Protein AF-A0AAQ3QIL3-F1 (afdb_monomer)

Sequence (178 aa):
MVASGECREATRKAFFEGGEDRTRAIEQLQECLRRLDEELKGKKFFGGEEIGFADLVAGWLAFWLGVSEEAACFKAVDAKKMPWFAAWISNFLQVPVIKDNLPPRDKAVEFFRNFRKRQLAAVNSVVHALENNVKWITQKRITPAIAASTAHASTRCPYPFISASEKIIFHGDVLICA

InterPro domains:
  IPR004046 Glutathione S-transferase, C-terminal [PF00043] (21-94)
  IPR010987 Glutathione S-transferase, C-terminal-like [PS50405] (1-111)
  IPR036282 Glutathione S-transferase, C-terminal domain superfamily [SSF47616] (5-118)
  IPR045073 Glutathione S-transferase Omega/Tau-like [PTHR11260] (11-110)
  IPR045074 Glutathione S-transferases Tau, C-terminal alpha-helical domain, plant [cd03185] (7-113)

Organism: NCBI:txid4628

Mean predicted aligned error: 12.15 Å

Radius of gyration: 29.28 Å; Cα contacts (8 Å, |Δi|>4): 137; chains: 1; bounding box: 68×48×72 Å

pLDDT: mean 83.52, std 19.54, range [30.14, 97.69]

Structure (mmCIF, N/CA/C/O backbone):
data_AF-A0AAQ3QIL3-F1
#
_entry.id   AF-A0AAQ3QIL3-F1
#
loop_
_atom_site.group_PDB
_atom_site.id
_atom_site.type_symbol
_atom_site.label_atom_id
_atom_site.label_alt_id
_atom_site.label_comp_id
_atom_site.label_asym_id
_atom_site.label_entity_id
_atom_site.label_seq_id
_atom_site.pdbx_PDB_ins_code
_atom_site.Cartn_x
_atom_site.Cartn_y
_atom_site.Cartn_z
_atom_site.occupancy
_atom_site.B_iso_or_equiv
_atom_site.auth_seq_id
_atom_site.auth_comp_id
_atom_site.auth_asym_id
_atom_site.auth_atom_id
_atom_site.pdbx_PDB_model_num
ATOM 1 N N . MET A 1 1 ? -10.957 11.186 0.913 1.00 51.41 1 MET A N 1
ATOM 2 C CA . MET A 1 1 ? -10.920 10.296 -0.278 1.00 51.41 1 MET A CA 1
ATOM 3 C C . MET A 1 1 ? -9.774 10.595 -1.243 1.00 51.41 1 MET A C 1
ATOM 5 O O . MET A 1 1 ? -9.208 9.635 -1.750 1.00 51.41 1 MET A O 1
ATOM 9 N N . VAL A 1 2 ? -9.394 11.862 -1.471 1.00 57.47 2 VAL A N 1
ATOM 10 C CA . VAL A 1 2 ? -8.271 12.258 -2.358 1.00 57.47 2 VAL A CA 1
ATOM 11 C C . VAL A 1 2 ? -6.973 11.485 -2.062 1.00 57.47 2 VAL A C 1
ATOM 13 O O . VAL A 1 2 ? -6.377 10.924 -2.977 1.00 57.47 2 VAL A O 1
ATOM 16 N N . ALA A 1 3 ? -6.625 11.311 -0.781 1.00 67.25 3 ALA A N 1
ATOM 17 C CA . ALA A 1 3 ? -5.448 10.541 -0.365 1.00 67.25 3 ALA A CA 1
ATOM 18 C C . ALA A 1 3 ? -5.447 9.079 -0.871 1.00 67.25 3 ALA A C 1
ATOM 20 O O . ALA A 1 3 ? -4.409 8.558 -1.258 1.00 67.25 3 ALA A O 1
ATOM 21 N N . SER A 1 4 ? -6.604 8.411 -0.967 1.00 68.06 4 SER A N 1
ATOM 22 C CA . SER A 1 4 ? -6.651 7.018 -1.449 1.00 68.06 4 SER A CA 1
ATOM 23 C C . SER A 1 4 ? -6.248 6.880 -2.926 1.00 68.06 4 SER A C 1
ATOM 25 O O . SER A 1 4 ? -5.623 5.887 -3.300 1.00 68.06 4 SER A O 1
ATOM 27 N N . GLY A 1 5 ? -6.553 7.885 -3.758 1.00 80.19 5 GLY A N 1
ATOM 28 C CA . GLY A 1 5 ? -6.170 7.914 -5.171 1.00 80.19 5 GLY A CA 1
ATOM 29 C C . GLY A 1 5 ? -4.671 8.147 -5.360 1.00 80.19 5 GLY A C 1
ATOM 30 O O . GLY A 1 5 ? -4.035 7.460 -6.157 1.00 80.19 5 GLY A O 1
ATOM 31 N N . GLU A 1 6 ? -4.092 9.048 -4.567 1.00 87.00 6 GLU A N 1
ATOM 32 C CA . GLU A 1 6 ? -2.650 9.320 -4.559 1.00 87.00 6 GLU A CA 1
ATOM 33 C C . GLU A 1 6 ? -1.851 8.087 -4.122 1.00 87.00 6 GLU A C 1
ATOM 35 O O . GLU A 1 6 ? -0.915 7.677 -4.809 1.00 87.00 6 GLU A O 1
ATOM 40 N N . CYS A 1 7 ? -2.276 7.427 -3.039 1.00 90.62 7 CYS A N 1
ATOM 41 C CA . CYS A 1 7 ? -1.675 6.177 -2.579 1.00 90.62 7 CYS A CA 1
ATOM 42 C C . CYS A 1 7 ? -1.765 5.080 -3.654 1.00 90.62 7 CYS A C 1
ATOM 44 O O . CYS A 1 7 ? -0.824 4.302 -3.827 1.00 90.62 7 CYS A O 1
ATOM 46 N N . ARG A 1 8 ? -2.872 5.014 -4.408 1.00 90.88 8 ARG A N 1
ATOM 47 C CA . ARG A 1 8 ? -3.049 4.041 -5.496 1.00 90.88 8 ARG A CA 1
ATOM 48 C C . ARG A 1 8 ? -2.060 4.275 -6.630 1.00 90.88 8 ARG A C 1
ATOM 50 O O . ARG A 1 8 ? -1.425 3.321 -7.077 1.00 90.88 8 ARG A O 1
ATOM 57 N N . GLU A 1 9 ? -1.908 5.517 -7.075 1.00 93.88 9 GLU A N 1
ATOM 58 C CA . GLU A 1 9 ? -0.976 5.843 -8.156 1.00 93.88 9 GLU A CA 1
ATOM 59 C C . GLU A 1 9 ? 0.484 5.650 -7.727 1.00 93.88 9 GLU A C 1
ATOM 61 O O . GLU A 1 9 ? 1.270 5.051 -8.462 1.00 93.88 9 GLU A O 1
ATOM 66 N N . ALA A 1 10 ? 0.839 6.061 -6.508 1.00 96.00 10 ALA A N 1
ATOM 67 C CA . ALA A 1 10 ? 2.173 5.836 -5.961 1.00 96.00 10 ALA A CA 1
ATOM 68 C C . ALA A 1 10 ? 2.487 4.333 -5.818 1.00 96.00 10 ALA A C 1
ATOM 70 O O . ALA A 1 10 ? 3.564 3.886 -6.210 1.00 96.00 10 ALA A O 1
ATOM 71 N N . THR A 1 11 ? 1.518 3.523 -5.369 1.00 95.75 11 THR A N 1
ATOM 72 C CA . THR A 1 11 ? 1.653 2.054 -5.318 1.00 95.75 11 THR A CA 1
ATOM 73 C C . THR A 1 11 ? 1.850 1.462 -6.711 1.00 95.75 11 THR A C 1
ATOM 75 O O . THR A 1 11 ? 2.741 0.635 -6.898 1.00 95.75 11 THR A O 1
ATOM 78 N N . ARG A 1 12 ? 1.069 1.900 -7.711 1.00 95.19 12 ARG A N 1
ATOM 79 C CA . ARG A 1 12 ? 1.217 1.453 -9.106 1.00 95.19 12 ARG A CA 1
ATOM 80 C C . ARG A 1 12 ? 2.633 1.719 -9.615 1.00 95.19 12 ARG A C 1
ATOM 82 O O . ARG A 1 12 ? 3.259 0.814 -10.165 1.00 95.19 12 ARG A O 1
ATOM 89 N N . LYS A 1 13 ? 3.144 2.935 -9.411 1.00 96.19 13 LYS A N 1
ATOM 90 C CA . LYS A 1 13 ? 4.496 3.310 -9.837 1.00 96.19 13 LYS A CA 1
ATOM 91 C C . LYS A 1 13 ? 5.572 2.523 -9.087 1.00 96.19 13 LYS A C 1
ATOM 93 O O . LYS A 1 13 ? 6.442 1.942 -9.721 1.00 96.19 13 LYS A O 1
ATOM 98 N N . ALA A 1 14 ? 5.475 2.394 -7.763 1.00 96.62 14 ALA A N 1
ATOM 99 C CA . ALA A 1 14 ? 6.413 1.590 -6.970 1.00 96.62 14 ALA A CA 1
ATOM 100 C C . ALA A 1 14 ? 6.440 0.107 -7.402 1.00 96.62 14 ALA A C 1
ATOM 102 O O . ALA A 1 14 ? 7.470 -0.573 -7.302 1.00 96.62 14 ALA A O 1
ATOM 103 N N . PHE A 1 15 ? 5.301 -0.389 -7.892 1.00 96.06 15 PHE A N 1
ATOM 104 C CA . PHE A 1 15 ? 5.140 -1.752 -8.372 1.00 96.06 15 PHE A CA 1
ATOM 105 C C . PHE A 1 15 ? 5.720 -1.967 -9.778 1.00 96.06 15 PHE A C 1
ATOM 107 O O . PHE A 1 15 ? 6.385 -2.980 -10.000 1.00 96.06 15 PHE A O 1
ATOM 114 N N . PHE A 1 16 ? 5.505 -1.052 -10.726 1.00 94.44 16 PHE A N 1
ATOM 115 C CA . PHE A 1 16 ? 5.894 -1.256 -12.131 1.00 94.44 16 PHE A CA 1
ATOM 116 C C . PHE A 1 16 ? 7.163 -0.530 -12.576 1.00 94.44 16 PHE A C 1
ATOM 118 O O . PHE A 1 16 ? 7.844 -1.044 -13.455 1.00 94.44 16 PHE A O 1
ATOM 125 N N . GLU A 1 17 ? 7.501 0.615 -11.994 1.00 93.06 17 GLU A N 1
ATOM 126 C CA . GLU A 1 17 ? 8.657 1.399 -12.438 1.00 93.06 17 GLU A CA 1
ATOM 127 C C . GLU A 1 17 ? 9.979 0.817 -11.910 1.00 93.06 17 GLU A C 1
ATOM 129 O O . GLU A 1 17 ? 10.016 0.022 -10.961 1.00 93.06 17 GLU A O 1
ATOM 134 N N . GLY A 1 18 ? 11.083 1.232 -12.534 1.00 91.12 18 GLY A N 1
ATOM 135 C CA . GLY A 1 18 ? 12.455 0.932 -12.119 1.00 91.12 18 GLY A CA 1
ATOM 136 C C . GLY A 1 18 ? 13.238 2.193 -11.745 1.00 91.12 18 GLY A C 1
ATOM 137 O O . GLY A 1 18 ? 12.767 3.310 -11.936 1.00 91.12 18 GLY A O 1
ATOM 138 N N . GLY A 1 19 ? 14.448 2.013 -11.209 1.00 92.50 19 GLY A N 1
ATOM 139 C CA . GLY A 1 19 ? 15.380 3.117 -10.953 1.00 92.50 19 GLY A CA 1
ATOM 140 C C . GLY A 1 19 ? 14.832 4.207 -10.023 1.00 92.50 19 GLY A C 1
ATOM 141 O O . GLY A 1 19 ? 14.151 3.920 -9.038 1.00 92.50 19 GLY A O 1
ATOM 142 N N . GLU A 1 20 ? 15.150 5.461 -10.341 1.00 95.25 20 GLU A N 1
ATOM 143 C CA . GLU A 1 20 ? 14.783 6.633 -9.537 1.00 95.25 20 GLU A CA 1
ATOM 144 C C . GLU A 1 20 ? 13.270 6.859 -9.459 1.00 95.25 20 GLU A C 1
ATOM 146 O O . GLU A 1 20 ? 12.759 7.266 -8.416 1.00 95.25 20 GLU A O 1
ATOM 151 N N . ASP A 1 21 ? 12.539 6.552 -10.532 1.00 94.81 21 ASP A N 1
ATOM 152 C CA . ASP A 1 21 ? 11.082 6.693 -10.596 1.00 94.81 21 ASP A CA 1
ATOM 153 C C . ASP A 1 21 ? 10.403 5.823 -9.539 1.00 94.81 21 ASP A C 1
ATOM 155 O O . ASP A 1 21 ? 9.469 6.259 -8.858 1.00 94.81 21 ASP A O 1
ATOM 159 N N . ARG A 1 22 ? 10.929 4.610 -9.344 1.00 95.31 22 ARG A N 1
ATOM 160 C CA . ARG A 1 22 ? 10.470 3.698 -8.299 1.00 95.31 22 ARG A CA 1
ATOM 161 C C . ARG A 1 22 ? 10.765 4.244 -6.904 1.00 95.31 22 ARG A C 1
ATOM 163 O O . ARG A 1 22 ? 9.892 4.173 -6.042 1.00 95.31 22 ARG A O 1
ATOM 170 N N . THR A 1 23 ? 11.959 4.789 -6.677 1.00 96.62 23 THR A N 1
ATOM 171 C CA . THR A 1 23 ? 12.339 5.379 -5.382 1.00 96.62 23 THR A CA 1
ATOM 172 C C . THR A 1 23 ? 11.422 6.546 -5.021 1.00 96.62 23 THR A C 1
ATOM 174 O O . THR A 1 23 ? 10.807 6.525 -3.956 1.00 96.62 23 THR A O 1
ATOM 177 N N . ARG A 1 24 ? 11.216 7.493 -5.947 1.00 97.06 24 ARG A N 1
ATOM 178 C CA . ARG A 1 24 ? 10.302 8.629 -5.740 1.00 97.06 24 ARG A CA 1
ATOM 179 C C . ARG A 1 24 ? 8.865 8.174 -5.494 1.00 97.06 24 ARG A C 1
ATOM 181 O O . ARG A 1 24 ? 8.163 8.753 -4.671 1.00 97.06 24 ARG A O 1
ATOM 188 N N . ALA A 1 25 ? 8.414 7.125 -6.181 1.00 97.12 25 ALA A N 1
ATOM 189 C CA . ALA A 1 25 ? 7.084 6.566 -5.960 1.00 97.12 25 ALA A CA 1
ATOM 190 C C . ALA A 1 25 ? 6.921 5.953 -4.559 1.00 97.12 25 ALA A C 1
ATOM 192 O O . ALA A 1 25 ? 5.865 6.106 -3.949 1.00 97.12 25 ALA A O 1
ATOM 193 N N . ILE A 1 26 ? 7.954 5.288 -4.030 1.00 97.12 26 ILE A N 1
ATOM 194 C CA . ILE A 1 26 ? 7.941 4.749 -2.662 1.00 97.12 26 ILE A CA 1
ATOM 195 C C . ILE A 1 26 ? 7.879 5.888 -1.637 1.00 97.12 26 ILE A C 1
ATOM 197 O O . ILE A 1 26 ? 7.095 5.802 -0.695 1.00 97.12 26 ILE A O 1
ATOM 201 N N . GLU A 1 27 ? 8.633 6.969 -1.836 1.00 96.44 27 GLU A N 1
ATOM 202 C CA . GLU A 1 27 ? 8.590 8.156 -0.969 1.00 96.44 27 GLU A CA 1
ATOM 203 C C . GLU A 1 27 ? 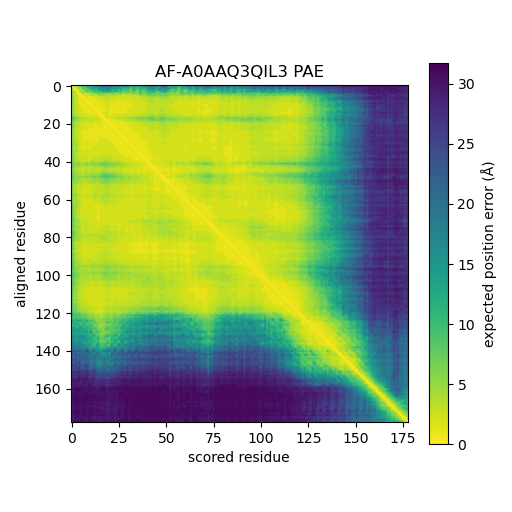7.206 8.824 -0.989 1.00 96.44 27 GLU A C 1
ATOM 205 O O . GLU A 1 27 ? 6.626 9.103 0.061 1.00 96.44 27 GLU A O 1
ATOM 210 N N . GLN A 1 28 ? 6.621 9.008 -2.178 1.00 96.25 28 GLN A N 1
ATOM 211 C CA . GLN A 1 28 ? 5.261 9.540 -2.336 1.00 96.25 28 GLN A CA 1
ATOM 212 C C . GLN A 1 28 ? 4.212 8.651 -1.663 1.00 96.25 28 GLN A C 1
ATOM 214 O O . GLN A 1 28 ? 3.270 9.149 -1.041 1.00 96.25 28 GLN A O 1
ATOM 219 N N . LEU A 1 29 ? 4.376 7.331 -1.771 1.00 96.50 29 LEU A N 1
ATOM 220 C CA . LEU A 1 29 ? 3.507 6.373 -1.108 1.00 96.50 29 LEU A CA 1
ATOM 221 C C . LEU A 1 29 ? 3.628 6.497 0.412 1.00 96.50 29 LEU A C 1
ATOM 223 O O . LEU A 1 29 ? 2.608 6.609 1.082 1.00 96.50 29 LEU A O 1
ATOM 227 N N . GLN A 1 30 ? 4.845 6.546 0.954 1.00 96.25 30 GLN A N 1
ATOM 228 C CA . GLN A 1 30 ? 5.078 6.730 2.390 1.00 96.25 30 GLN A CA 1
ATOM 229 C C . GLN A 1 30 ? 4.450 8.026 2.913 1.00 96.25 30 GLN A C 1
ATOM 231 O O . GLN A 1 30 ? 3.795 8.012 3.952 1.00 96.25 30 GLN A O 1
ATOM 236 N N . GLU A 1 31 ? 4.578 9.128 2.176 1.00 95.06 31 GLU A N 1
ATOM 237 C CA . GLU A 1 31 ? 3.976 10.411 2.546 1.00 95.06 31 GLU A CA 1
ATOM 238 C C . GLU A 1 31 ? 2.440 10.374 2.498 1.00 95.06 31 GLU A C 1
ATOM 240 O O . GLU A 1 31 ? 1.754 10.941 3.353 1.00 95.06 31 GLU A O 1
ATOM 245 N N . CYS A 1 32 ? 1.869 9.665 1.524 1.00 94.81 32 CYS A N 1
ATOM 246 C CA . CYS A 1 32 ? 0.432 9.419 1.476 1.00 94.81 32 CYS A CA 1
ATOM 247 C C . CYS A 1 32 ? -0.055 8.596 2.679 1.00 94.81 32 CYS A C 1
ATOM 249 O O . CYS A 1 32 ? -1.029 8.975 3.332 1.00 94.81 32 CYS A O 1
ATOM 251 N N . LEU A 1 33 ? 0.647 7.512 3.015 1.00 95.25 33 LEU A N 1
ATOM 252 C CA . LEU A 1 33 ? 0.310 6.659 4.156 1.00 95.25 33 LEU A CA 1
ATOM 253 C C . LEU A 1 33 ? 0.442 7.403 5.488 1.00 95.25 33 LEU A C 1
ATOM 255 O O . LEU A 1 33 ? -0.393 7.223 6.367 1.00 95.25 33 LEU A O 1
ATOM 259 N N . ARG A 1 34 ? 1.430 8.292 5.621 1.00 94.94 34 ARG A N 1
ATOM 260 C CA . ARG A 1 34 ? 1.605 9.132 6.811 1.00 94.94 34 ARG A CA 1
ATOM 261 C C . ARG A 1 34 ? 0.429 10.087 7.027 1.00 94.94 34 ARG A C 1
ATOM 263 O O . ARG A 1 34 ? -0.012 10.264 8.154 1.00 94.94 34 ARG A O 1
ATOM 270 N N . ARG A 1 35 ? -0.126 10.667 5.958 1.00 93.81 35 ARG A N 1
ATOM 271 C CA . ARG A 1 35 ? -1.353 11.479 6.056 1.00 93.81 35 ARG A CA 1
ATOM 272 C C . ARG A 1 35 ? -2.556 10.646 6.500 1.00 93.81 35 ARG A C 1
ATOM 274 O O . ARG A 1 35 ? -3.345 11.118 7.306 1.00 93.81 35 ARG A O 1
ATOM 281 N N . LEU A 1 36 ? -2.685 9.411 6.008 1.00 93.62 36 LEU A N 1
ATOM 282 C CA . LEU A 1 36 ? -3.743 8.497 6.454 1.00 93.62 36 LEU A CA 1
ATOM 283 C C . LEU A 1 36 ? -3.579 8.083 7.923 1.00 93.62 36 LEU A C 1
ATOM 285 O O . LEU A 1 36 ? -4.576 7.960 8.627 1.00 93.62 36 LEU A O 1
ATOM 289 N N . ASP A 1 37 ? -2.342 7.884 8.377 1.00 95.62 37 ASP A N 1
ATOM 290 C CA . ASP A 1 37 ? -2.027 7.564 9.771 1.00 95.62 37 ASP A CA 1
ATOM 291 C C . ASP A 1 37 ? -2.470 8.674 10.733 1.00 95.62 37 ASP A C 1
ATOM 293 O O . ASP A 1 37 ? -3.132 8.393 11.730 1.00 95.62 37 ASP A O 1
ATOM 297 N N . GLU A 1 38 ? -2.193 9.938 10.399 1.00 94.88 38 GLU A N 1
ATOM 298 C CA . GLU A 1 38 ? -2.631 11.083 11.210 1.00 94.88 38 GLU A CA 1
ATOM 299 C C . GLU A 1 38 ? -4.162 11.194 11.286 1.00 94.88 38 GLU A C 1
ATOM 301 O O . GLU A 1 38 ? -4.712 11.473 12.349 1.00 94.88 38 GLU A O 1
ATOM 306 N N . GLU A 1 39 ? -4.877 10.906 10.195 1.00 93.19 39 GLU A N 1
ATOM 307 C CA . GLU A 1 39 ? -6.350 10.893 10.182 1.00 93.19 39 GLU A CA 1
ATOM 308 C C . GLU A 1 39 ? -6.960 9.782 11.057 1.00 93.19 39 GLU A C 1
ATOM 310 O O . GLU A 1 39 ? -8.099 9.907 11.532 1.00 93.19 39 GLU A O 1
ATOM 315 N N . LEU A 1 40 ? -6.204 8.701 11.278 1.00 95.12 40 LEU A N 1
ATOM 316 C CA . LEU A 1 40 ? -6.564 7.566 12.133 1.00 95.12 40 LEU A CA 1
ATOM 317 C C . LEU A 1 40 ? -6.170 7.763 13.598 1.00 95.12 40 LEU A C 1
ATOM 319 O O . LEU A 1 40 ? -6.521 6.938 14.442 1.00 95.12 40 LEU A O 1
ATOM 323 N N . LYS A 1 41 ? -5.462 8.843 13.934 1.00 94.81 41 LYS A N 1
ATOM 324 C CA . LYS A 1 41 ? -5.017 9.100 15.301 1.00 94.81 41 LYS A CA 1
ATOM 325 C C . LYS A 1 41 ? -6.203 9.135 16.266 1.00 94.81 41 LYS A C 1
ATOM 327 O O . LYS A 1 41 ? -7.112 9.953 16.135 1.00 94.81 41 LYS A O 1
ATOM 332 N N . GLY A 1 42 ? -6.173 8.241 17.255 1.00 92.19 42 GLY A N 1
ATOM 333 C CA . GLY A 1 42 ? -7.230 8.111 18.261 1.00 92.19 42 GLY A CA 1
ATOM 334 C C . GLY A 1 42 ? -8.520 7.447 17.766 1.00 92.19 42 GLY A C 1
ATOM 335 O O . GLY A 1 42 ? -9.518 7.508 18.475 1.00 92.19 42 GLY A O 1
ATOM 336 N N . LYS A 1 43 ? -8.520 6.820 16.582 1.00 94.62 43 LYS A N 1
ATOM 337 C CA . LYS A 1 43 ? -9.673 6.096 16.028 1.00 94.62 43 LYS A CA 1
ATOM 338 C C . LYS A 1 43 ? -9.299 4.651 15.710 1.00 94.62 43 LYS A C 1
ATOM 340 O O . LYS A 1 43 ? -8.167 4.356 15.332 1.00 94.62 43 LYS A O 1
ATOM 345 N N . LYS A 1 44 ? -10.268 3.742 15.821 1.00 95.62 44 LYS A N 1
ATOM 346 C CA . LYS A 1 44 ? -10.099 2.341 15.407 1.00 95.62 44 LYS A CA 1
ATOM 347 C C . LYS A 1 44 ? -10.238 2.179 13.890 1.00 95.62 44 LYS A C 1
ATOM 349 O O . LYS A 1 44 ? -9.494 1.415 13.275 1.00 95.62 44 LYS A O 1
ATOM 354 N N . PHE A 1 45 ? -11.185 2.916 13.321 1.00 96.38 45 PHE A N 1
ATOM 355 C CA . PHE A 1 45 ? -11.533 2.989 11.907 1.00 96.38 45 PHE A CA 1
ATOM 356 C C . PHE A 1 45 ? -11.627 4.454 11.471 1.00 96.38 45 PHE A C 1
ATOM 358 O O . PHE A 1 45 ? -11.779 5.349 12.303 1.00 96.38 45 PHE A O 1
ATOM 365 N N . PHE A 1 46 ? -11.598 4.735 10.170 1.00 94.19 46 PHE A N 1
ATOM 366 C CA . PHE A 1 46 ? -11.885 6.086 9.679 1.00 94.19 46 PHE A CA 1
ATOM 367 C C . PHE A 1 46 ? -13.306 6.538 10.062 1.00 94.19 46 PHE A C 1
ATOM 369 O O . PHE A 1 46 ? -13.528 7.729 10.277 1.00 94.19 46 PHE A O 1
ATOM 376 N N . GLY A 1 47 ? -14.242 5.593 10.199 1.00 93.25 47 GLY A N 1
ATOM 377 C CA . GLY A 1 47 ? -15.584 5.800 10.753 1.00 93.25 47 GLY A CA 1
ATOM 378 C C . GLY A 1 47 ? -15.665 5.988 12.277 1.00 93.25 47 GLY A C 1
ATOM 379 O O . GLY A 1 47 ? -16.758 6.219 12.784 1.00 93.25 4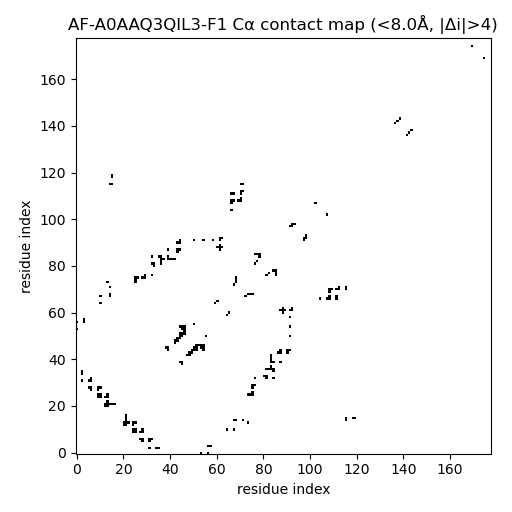7 GLY A O 1
ATOM 380 N N . GLY A 1 48 ? -14.550 5.922 13.015 1.00 92.50 48 GLY A N 1
ATOM 381 C CA . GLY A 1 48 ? -14.526 5.978 14.481 1.00 92.50 48 GLY A CA 1
ATOM 382 C C . GLY A 1 48 ? -14.412 4.585 15.102 1.00 92.50 48 GLY A C 1
ATOM 383 O O . GLY A 1 48 ? -13.370 3.942 14.968 1.00 92.50 48 GLY A O 1
ATOM 384 N N . GLU A 1 49 ? -15.465 4.133 15.789 1.00 93.00 49 GLU A N 1
ATOM 385 C CA . GLU A 1 49 ? -15.505 2.827 16.479 1.00 93.00 49 GLU A CA 1
ATOM 386 C C . GLU A 1 49 ? -15.901 1.658 15.564 1.00 93.00 49 GLU A C 1
ATOM 388 O O . GLU A 1 49 ? -15.499 0.512 15.791 1.00 93.00 49 GLU A O 1
ATOM 393 N N . GLU A 1 50 ? -16.635 1.951 14.491 1.00 93.44 50 GLU A N 1
ATOM 394 C CA . GLU A 1 50 ? -17.117 0.981 13.506 1.00 93.44 50 GLU A CA 1
ATOM 395 C C . GLU A 1 50 ? -16.638 1.340 12.092 1.00 93.44 50 GLU A C 1
ATOM 397 O O . GLU A 1 50 ? -16.210 2.467 11.826 1.00 93.44 50 GLU A O 1
ATOM 402 N N . ILE A 1 51 ? -16.701 0.370 11.172 1.00 94.75 51 ILE A N 1
ATOM 403 C CA . ILE A 1 51 ? -16.362 0.589 9.760 1.00 94.75 51 ILE A CA 1
ATOM 404 C C . ILE A 1 51 ? -17.296 1.643 9.168 1.00 94.75 51 ILE A C 1
ATOM 406 O O . ILE A 1 51 ? -18.514 1.475 9.145 1.00 94.75 51 ILE A O 1
ATOM 410 N N . GLY A 1 52 ? -16.705 2.698 8.614 1.00 93.31 52 GLY A N 1
ATOM 411 C CA . GLY A 1 52 ? -17.403 3.707 7.834 1.00 93.31 52 GLY A CA 1
ATOM 412 C C . GLY A 1 52 ? -17.150 3.574 6.333 1.00 93.31 52 GLY A C 1
ATOM 413 O O . GLY A 1 52 ? -16.366 2.757 5.851 1.00 93.31 52 GLY A O 1
ATOM 414 N N . PHE A 1 53 ? -17.776 4.462 5.562 1.00 92.31 53 PHE A N 1
ATOM 415 C CA . PHE A 1 53 ? -17.576 4.539 4.113 1.00 92.31 53 PHE A CA 1
ATOM 416 C C . PHE A 1 53 ? -16.099 4.736 3.721 1.00 92.31 53 PHE A C 1
ATOM 418 O O . PHE A 1 53 ? -15.612 4.118 2.774 1.00 92.31 53 PHE A O 1
ATOM 425 N N . ALA A 1 54 ? -15.364 5.564 4.469 1.00 92.25 54 ALA A N 1
ATOM 426 C CA . ALA A 1 54 ? -13.950 5.816 4.206 1.00 92.25 54 ALA A CA 1
ATOM 427 C C . ALA A 1 54 ? -13.077 4.563 4.398 1.00 92.25 54 ALA A C 1
ATOM 429 O O . ALA A 1 54 ? -12.135 4.375 3.630 1.00 92.25 54 ALA A O 1
ATOM 430 N N . ASP A 1 55 ? -13.420 3.682 5.342 1.00 94.25 55 ASP A N 1
ATOM 431 C CA . ASP A 1 55 ? -12.738 2.400 5.536 1.00 94.25 55 ASP A CA 1
ATOM 432 C C . ASP A 1 55 ? -12.927 1.472 4.338 1.00 94.25 55 ASP A C 1
ATOM 434 O O . ASP A 1 55 ? -11.976 0.834 3.903 1.00 94.25 55 ASP A O 1
ATOM 438 N N . LEU A 1 56 ? -14.126 1.438 3.749 1.00 92.25 56 LEU A N 1
ATOM 439 C CA . LEU A 1 56 ? -14.394 0.635 2.553 1.00 92.25 56 LEU A CA 1
ATOM 440 C C . LEU A 1 56 ? -13.625 1.158 1.334 1.00 92.25 56 LEU A C 1
ATOM 442 O O . LEU A 1 56 ? -13.045 0.374 0.583 1.00 92.25 56 LEU A O 1
ATOM 446 N N . VAL A 1 57 ? -13.560 2.482 1.163 1.00 91.69 57 VAL A N 1
ATOM 447 C CA . VAL A 1 57 ? -12.782 3.115 0.084 1.00 91.69 57 VAL A CA 1
ATOM 448 C C . VAL A 1 57 ? -11.279 2.883 0.271 1.00 91.69 57 VAL A C 1
ATOM 450 O O . VAL A 1 57 ? -10.570 2.621 -0.700 1.00 91.69 57 VAL A O 1
ATOM 453 N N . ALA A 1 58 ? -10.781 2.960 1.507 1.00 92.19 58 ALA A N 1
ATOM 454 C CA . ALA A 1 58 ? -9.380 2.709 1.837 1.00 92.19 58 ALA A CA 1
ATOM 455 C C . ALA A 1 58 ? -9.037 1.214 1.927 1.00 92.19 58 ALA A C 1
ATOM 457 O O . ALA A 1 58 ? -7.861 0.866 1.886 1.00 92.19 58 ALA A O 1
ATOM 458 N N . GLY A 1 59 ? -10.031 0.326 2.010 1.00 92.69 59 GLY A N 1
ATOM 459 C CA . GLY A 1 59 ? -9.869 -1.087 2.361 1.00 92.69 59 GLY A CA 1
ATOM 460 C C . GLY A 1 59 ? -8.923 -1.869 1.456 1.00 92.69 59 GLY A C 1
ATOM 461 O O . GLY A 1 59 ? -8.279 -2.821 1.897 1.00 92.69 59 GLY A O 1
ATOM 462 N N . TRP A 1 60 ? -8.751 -1.431 0.205 1.00 91.38 60 TRP A N 1
ATOM 463 C CA . TRP A 1 60 ? -7.769 -2.034 -0.692 1.00 91.38 60 TRP A CA 1
ATOM 464 C C . TRP A 1 60 ? -6.331 -1.926 -0.153 1.00 91.38 60 TRP A C 1
ATOM 466 O O . TRP A 1 60 ? -5.526 -2.827 -0.392 1.00 91.38 60 TRP A O 1
ATOM 476 N N . LEU A 1 61 ? -6.016 -0.872 0.609 1.00 94.31 61 LEU A N 1
ATOM 477 C CA . LEU A 1 61 ? -4.708 -0.664 1.230 1.00 94.31 61 LEU A CA 1
ATOM 478 C C . LEU A 1 61 ? -4.398 -1.708 2.306 1.00 94.31 61 LEU A C 1
ATOM 480 O O . LEU A 1 61 ? -3.233 -2.030 2.504 1.00 94.31 61 LEU A O 1
ATOM 484 N N . ALA A 1 62 ? -5.405 -2.253 2.990 1.00 94.62 62 ALA A N 1
ATOM 485 C CA . ALA A 1 62 ? -5.165 -3.175 4.097 1.00 94.62 62 ALA A CA 1
ATOM 486 C C . ALA A 1 62 ? -4.546 -4.499 3.626 1.00 94.62 62 ALA A C 1
ATOM 488 O O . ALA A 1 62 ? -3.605 -5.005 4.234 1.00 94.62 62 ALA A O 1
ATOM 489 N N . PHE A 1 63 ? -5.042 -5.040 2.511 1.00 95.12 63 PHE A N 1
ATOM 490 C CA . PHE A 1 63 ? -4.582 -6.323 1.982 1.00 95.12 63 PHE A CA 1
ATOM 491 C C . PHE A 1 63 ? -3.651 -6.171 0.770 1.00 95.12 63 PHE A C 1
ATOM 493 O O . PHE A 1 63 ? -2.541 -6.711 0.756 1.00 95.12 63 PHE A O 1
ATOM 500 N N . TRP A 1 64 ? -4.069 -5.420 -0.255 1.00 94.81 64 TRP A N 1
ATOM 501 C CA . TRP A 1 64 ? -3.381 -5.408 -1.552 1.00 94.81 64 TRP A CA 1
ATOM 502 C C . TRP A 1 64 ? -2.063 -4.642 -1.536 1.00 94.81 64 TRP A C 1
ATOM 504 O O . TRP A 1 64 ? -1.164 -4.977 -2.311 1.00 94.81 64 TRP A O 1
ATOM 514 N N . LEU A 1 65 ? -1.907 -3.657 -0.647 1.00 95.19 65 LEU A N 1
ATOM 515 C CA . LEU A 1 65 ? -0.627 -2.973 -0.474 1.00 95.19 65 LEU A CA 1
ATOM 516 C C . LEU A 1 65 ? 0.442 -3.948 0.028 1.00 95.19 65 LEU A C 1
ATOM 518 O O . LEU A 1 65 ? 1.503 -4.043 -0.579 1.00 95.19 65 LEU A O 1
ATOM 522 N N . GLY A 1 66 ? 0.139 -4.738 1.062 1.00 94.94 66 GLY A N 1
ATOM 523 C CA . GLY A 1 66 ? 1.066 -5.745 1.587 1.00 94.94 66 GLY A CA 1
ATOM 524 C C . GLY A 1 66 ? 1.378 -6.859 0.582 1.00 94.94 66 GLY A C 1
ATOM 525 O O . GLY A 1 66 ? 2.496 -7.369 0.554 1.00 94.94 66 GLY A O 1
ATOM 526 N N . VAL A 1 67 ? 0.417 -7.231 -0.270 1.00 96.88 67 VAL A N 1
ATOM 527 C CA . VAL A 1 67 ? 0.657 -8.142 -1.407 1.00 96.88 67 VAL A CA 1
ATOM 528 C C . VAL A 1 67 ? 1.603 -7.505 -2.429 1.00 96.88 67 VAL A C 1
ATOM 530 O O . VAL A 1 67 ? 2.516 -8.165 -2.923 1.00 96.88 67 VAL A O 1
ATOM 533 N N . SER A 1 68 ? 1.416 -6.217 -2.726 1.00 96.00 68 SER A N 1
ATOM 534 C CA . SER A 1 68 ? 2.238 -5.470 -3.683 1.00 96.00 68 SER A CA 1
ATOM 535 C C . SER A 1 68 ? 3.675 -5.282 -3.191 1.00 96.00 68 SER A C 1
ATOM 537 O O . SER A 1 68 ? 4.602 -5.495 -3.971 1.00 96.00 68 SER A O 1
ATOM 539 N N . GLU A 1 69 ? 3.867 -4.945 -1.910 1.00 96.06 69 GLU A N 1
ATOM 540 C CA . GLU A 1 69 ? 5.179 -4.844 -1.248 1.00 96.06 69 GLU A CA 1
ATOM 541 C C . GLU A 1 69 ? 5.998 -6.127 -1.438 1.00 96.06 69 GLU A C 1
ATOM 543 O O . GLU A 1 69 ? 7.155 -6.084 -1.857 1.00 96.06 69 GLU A O 1
ATOM 548 N N . GLU A 1 70 ? 5.376 -7.281 -1.194 1.00 97.00 70 GLU A N 1
ATOM 549 C CA . GLU A 1 70 ? 6.034 -8.583 -1.288 1.00 97.00 70 GLU A CA 1
ATOM 550 C C . GLU A 1 70 ? 6.254 -9.038 -2.732 1.00 97.00 70 GLU A C 1
ATOM 552 O O . GLU A 1 70 ? 7.339 -9.496 -3.091 1.00 97.00 70 GLU A O 1
ATOM 557 N N . ALA A 1 71 ? 5.243 -8.899 -3.591 1.00 96.69 71 ALA A N 1
ATOM 558 C CA . ALA A 1 71 ? 5.350 -9.297 -4.990 1.00 96.69 71 ALA A CA 1
ATOM 559 C C . ALA A 1 71 ? 6.379 -8.451 -5.755 1.00 96.69 71 ALA A C 1
ATOM 561 O O . ALA A 1 71 ? 7.006 -8.953 -6.696 1.00 96.69 71 ALA A O 1
ATOM 562 N N . ALA A 1 72 ? 6.564 -7.186 -5.358 1.00 95.00 72 ALA A N 1
ATOM 563 C CA . ALA A 1 72 ? 7.508 -6.283 -5.992 1.00 95.00 72 ALA A CA 1
ATOM 564 C C . ALA A 1 72 ? 8.812 -6.041 -5.215 1.00 95.00 72 ALA A C 1
ATOM 566 O O . ALA A 1 72 ? 9.691 -5.367 -5.756 1.00 95.00 72 ALA A O 1
ATOM 567 N N . CYS A 1 73 ? 8.973 -6.600 -4.016 1.00 95.31 73 CYS A N 1
ATOM 568 C CA . CYS A 1 73 ? 10.124 -6.399 -3.132 1.00 95.31 73 CYS A CA 1
ATOM 569 C C . CYS A 1 73 ? 10.389 -4.909 -2.833 1.00 95.31 73 CYS A C 1
ATOM 571 O O . CYS A 1 73 ? 11.450 -4.374 -3.171 1.00 95.31 73 CYS A O 1
ATOM 573 N N . PHE A 1 74 ? 9.410 -4.206 -2.262 1.00 95.50 74 PHE A N 1
ATOM 574 C CA . PHE A 1 74 ? 9.603 -2.883 -1.649 1.00 95.50 74 PHE A CA 1
ATOM 575 C C . PHE A 1 74 ? 8.918 -2.813 -0.285 1.00 95.50 74 PHE A C 1
ATOM 577 O O . PHE A 1 74 ? 8.105 -3.671 0.050 1.00 95.50 74 PHE A O 1
ATOM 584 N N . LYS A 1 75 ? 9.234 -1.771 0.490 1.00 94.50 75 LYS A N 1
ATOM 585 C CA . LYS A 1 75 ? 8.607 -1.514 1.785 1.00 94.50 75 LYS A CA 1
ATOM 586 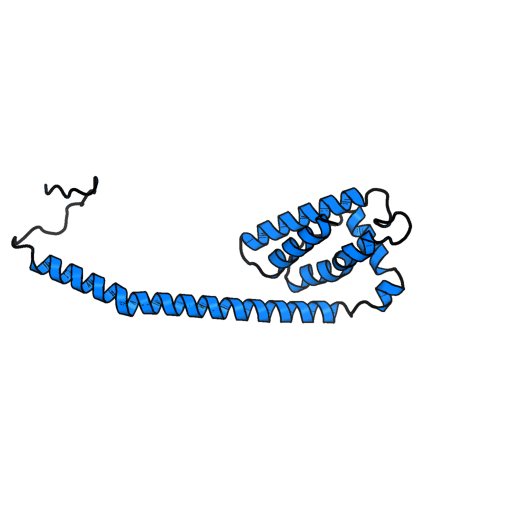C C . LYS A 1 75 ? 8.188 -0.051 1.909 1.00 94.50 75 LYS A C 1
ATOM 588 O O . LYS A 1 75 ? 9.015 0.845 1.772 1.00 94.50 75 LYS A O 1
ATOM 593 N N . ALA A 1 76 ? 6.908 0.175 2.170 1.00 94.31 76 ALA A N 1
ATOM 594 C CA . ALA A 1 76 ? 6.287 1.476 2.377 1.00 94.31 76 ALA A CA 1
ATOM 595 C C . ALA A 1 76 ? 5.626 1.582 3.762 1.00 94.31 76 ALA A C 1
ATOM 597 O O . ALA A 1 76 ? 5.776 2.607 4.420 1.00 94.31 76 ALA A O 1
ATOM 598 N N . VAL A 1 77 ? 4.949 0.529 4.233 1.00 94.31 77 VAL A N 1
ATOM 599 C CA . VAL A 1 77 ? 4.295 0.516 5.551 1.00 94.31 77 VAL A CA 1
ATOM 600 C C . VAL A 1 77 ? 5.317 0.210 6.642 1.00 94.31 77 VAL A C 1
ATOM 602 O O . VAL A 1 77 ? 5.785 -0.923 6.760 1.00 94.31 77 VAL A O 1
ATOM 605 N N . ASP A 1 78 ? 5.624 1.196 7.480 1.00 93.94 78 ASP A N 1
ATOM 606 C CA . ASP A 1 78 ? 6.462 1.035 8.670 1.00 93.94 78 ASP A CA 1
ATOM 607 C C . ASP A 1 78 ? 5.617 1.267 9.927 1.00 93.94 78 ASP A C 1
ATOM 609 O O . ASP A 1 78 ? 5.236 2.397 10.223 1.00 93.94 78 ASP A O 1
ATOM 613 N N . ALA A 1 79 ? 5.348 0.203 10.688 1.00 94.69 79 ALA A N 1
ATOM 614 C CA . ALA A 1 79 ? 4.515 0.269 11.890 1.00 94.69 79 ALA A CA 1
ATOM 615 C C . ALA A 1 79 ? 5.096 1.170 12.996 1.00 94.69 79 ALA A C 1
ATOM 617 O O . ALA A 1 79 ? 4.351 1.610 13.865 1.00 94.69 79 ALA A O 1
ATOM 618 N N . LYS A 1 80 ? 6.404 1.469 12.977 1.00 94.88 80 LYS A N 1
ATOM 619 C CA . LYS A 1 80 ? 7.006 2.426 13.921 1.00 94.88 80 LYS A CA 1
ATOM 620 C C . LYS A 1 80 ? 6.702 3.871 13.540 1.00 94.88 80 LYS A C 1
ATOM 622 O O . LYS A 1 80 ? 6.599 4.719 14.418 1.00 94.88 80 LYS A O 1
ATOM 627 N N . LYS A 1 81 ? 6.595 4.150 12.238 1.00 93.81 81 LYS A N 1
ATOM 628 C CA . LYS A 1 81 ? 6.321 5.493 11.703 1.00 93.81 81 LYS A CA 1
ATOM 629 C C . LYS A 1 81 ? 4.831 5.758 11.513 1.00 93.81 81 LYS A C 1
ATOM 631 O O . LYS A 1 81 ? 4.437 6.914 11.502 1.00 93.81 81 LYS A O 1
ATOM 636 N N . MET A 1 82 ? 4.045 4.700 11.317 1.00 95.94 82 MET A N 1
ATOM 637 C CA . MET A 1 82 ? 2.616 4.747 11.003 1.00 95.94 82 MET A CA 1
ATOM 638 C C . MET A 1 82 ? 1.844 3.748 11.891 1.00 95.94 82 MET A C 1
ATOM 640 O O . MET A 1 82 ? 1.311 2.746 11.392 1.00 95.94 82 MET A O 1
ATOM 644 N N . PRO A 1 83 ? 1.863 3.932 13.226 1.00 96.62 83 PRO A N 1
ATOM 645 C CA . PRO A 1 83 ? 1.295 2.968 14.163 1.00 96.62 83 PRO A CA 1
ATOM 646 C C . PRO A 1 83 ? -0.234 2.859 14.070 1.00 96.62 83 PRO A C 1
ATOM 648 O O . PRO A 1 83 ? -0.769 1.759 14.222 1.00 96.62 83 PRO A O 1
ATOM 651 N N . TRP A 1 84 ? -0.945 3.956 13.797 1.00 97.25 84 TRP A N 1
ATOM 652 C CA . TRP A 1 84 ? -2.412 3.980 13.732 1.00 97.25 84 TRP A CA 1
ATOM 653 C C . TRP A 1 84 ? -2.920 3.302 12.468 1.00 97.25 84 TRP A C 1
ATOM 655 O O . TRP A 1 84 ? -3.845 2.495 12.518 1.00 97.25 84 TRP A O 1
ATOM 665 N N . PHE A 1 85 ? -2.259 3.551 11.344 1.00 96.50 85 PHE A N 1
ATOM 666 C CA . PHE A 1 85 ? -2.518 2.887 10.082 1.00 96.50 85 PHE A CA 1
ATOM 667 C C . PHE A 1 85 ? -2.194 1.394 10.163 1.00 96.50 85 PHE A C 1
ATOM 669 O O . PHE A 1 85 ? -2.995 0.571 9.728 1.00 96.50 85 PHE A O 1
ATOM 676 N N . ALA A 1 86 ? -1.074 1.009 10.783 1.00 96.50 86 ALA A N 1
ATOM 677 C CA . ALA A 1 86 ? -0.760 -0.402 11.006 1.00 96.50 86 ALA A CA 1
ATOM 678 C C . ALA A 1 86 ? -1.814 -1.102 11.889 1.00 96.50 86 ALA A C 1
ATOM 680 O O . ALA A 1 86 ? -2.232 -2.223 11.582 1.00 96.50 86 ALA A O 1
ATOM 681 N N . ALA A 1 87 ? -2.285 -0.437 12.949 1.00 96.94 87 ALA A N 1
ATOM 682 C CA . ALA A 1 87 ? -3.371 -0.941 13.786 1.00 96.94 87 ALA A CA 1
ATOM 683 C C . ALA A 1 87 ? -4.690 -1.053 13.004 1.00 96.94 87 ALA A C 1
ATOM 685 O O . ALA A 1 87 ? -5.372 -2.074 13.094 1.00 96.94 87 ALA A O 1
ATOM 686 N N . TRP A 1 88 ? -5.014 -0.051 12.185 1.00 97.62 88 TRP A N 1
ATOM 687 C CA . TRP A 1 88 ? -6.180 -0.054 11.306 1.00 97.62 88 TRP A CA 1
ATOM 688 C C . TRP A 1 88 ? -6.161 -1.229 10.326 1.00 97.62 88 TRP A C 1
ATOM 690 O O . TRP A 1 88 ? -7.167 -1.924 10.221 1.00 97.62 88 TRP A O 1
ATOM 700 N N . ILE A 1 89 ? -5.023 -1.526 9.681 1.00 96.81 89 ILE A N 1
ATOM 701 C CA . ILE A 1 89 ? -4.881 -2.711 8.816 1.00 96.81 89 ILE A CA 1
ATOM 702 C C . ILE A 1 89 ? -5.251 -3.978 9.592 1.00 96.81 89 ILE A C 1
ATOM 704 O O . ILE A 1 89 ? -6.064 -4.774 9.124 1.00 96.81 89 ILE A O 1
ATOM 708 N N . SER A 1 90 ? -4.671 -4.160 10.782 1.00 96.19 90 SER A N 1
ATOM 709 C CA . SER A 1 90 ? -4.936 -5.337 11.615 1.00 96.19 90 SER A CA 1
ATOM 710 C C . SER A 1 90 ? -6.423 -5.448 11.968 1.00 96.19 90 SER A C 1
ATOM 712 O O . SER A 1 90 ? -7.030 -6.497 11.769 1.00 96.19 90 SER A O 1
ATOM 714 N N . ASN A 1 91 ? -7.036 -4.348 12.410 1.00 96.56 91 ASN A N 1
ATOM 715 C CA . ASN A 1 91 ? -8.450 -4.302 12.780 1.00 96.56 91 ASN A CA 1
ATOM 716 C C . ASN A 1 91 ? -9.373 -4.574 11.583 1.00 96.56 91 ASN A C 1
ATOM 718 O O . ASN A 1 91 ? -10.306 -5.366 11.695 1.00 96.56 91 ASN A O 1
ATOM 722 N N . PHE A 1 92 ? -9.103 -3.945 10.437 1.00 96.38 92 PHE A N 1
ATOM 723 C CA . PHE A 1 92 ? -9.906 -4.055 9.220 1.00 96.38 92 PHE A CA 1
ATOM 724 C C . PHE A 1 92 ? -9.908 -5.485 8.667 1.00 96.38 92 PHE A C 1
ATOM 726 O O . PHE A 1 92 ? -10.961 -6.011 8.316 1.00 96.38 92 PHE A O 1
ATOM 733 N N . LEU A 1 93 ? -8.751 -6.156 8.657 1.00 96.06 93 LEU A N 1
ATOM 734 C CA . LEU A 1 93 ? -8.634 -7.535 8.170 1.00 96.06 93 LEU A CA 1
ATOM 735 C C . LEU A 1 93 ? -9.261 -8.581 9.107 1.00 96.06 93 LEU A C 1
ATOM 737 O O . LEU A 1 93 ? -9.500 -9.704 8.669 1.00 96.06 93 LEU A O 1
ATOM 741 N N . GLN A 1 94 ? -9.522 -8.251 10.377 1.00 95.94 94 GLN A N 1
ATOM 742 C CA . GLN A 1 94 ? -10.197 -9.159 11.318 1.00 95.94 94 GLN A CA 1
ATOM 743 C C . GLN A 1 94 ? -11.722 -9.045 11.292 1.00 95.94 94 GLN A C 1
ATOM 745 O O . GLN A 1 94 ? -12.397 -9.855 11.928 1.00 95.94 94 GLN A O 1
ATOM 750 N N . VAL A 1 95 ? -12.285 -8.080 10.564 1.00 95.38 95 VAL A N 1
ATOM 751 C CA . VAL A 1 95 ? -13.739 -7.983 10.422 1.00 95.38 95 VAL A CA 1
ATOM 752 C C . VAL A 1 95 ? -14.252 -9.214 9.667 1.00 95.38 95 VAL A C 1
ATOM 754 O O . VAL A 1 95 ? -13.772 -9.452 8.559 1.00 95.38 95 VAL A O 1
ATOM 757 N N . PRO A 1 96 ? -15.227 -9.978 10.208 1.00 94.62 96 PRO A N 1
ATOM 758 C CA . PRO A 1 96 ? -15.612 -11.286 9.665 1.00 94.62 96 PRO A CA 1
ATOM 759 C C . PRO A 1 96 ? -15.921 -11.269 8.165 1.00 94.62 96 PRO A C 1
ATOM 761 O O . PRO A 1 96 ? -15.313 -12.006 7.398 1.00 94.62 96 PRO A O 1
ATOM 764 N N . VAL A 1 97 ? -16.765 -10.330 7.721 1.00 93.25 97 VAL A N 1
ATOM 765 C CA . VAL A 1 97 ? -17.138 -10.196 6.303 1.00 93.25 97 VAL A CA 1
ATOM 766 C C . VAL A 1 97 ? -15.923 -9.923 5.414 1.00 93.25 97 VAL A C 1
ATOM 768 O O . VAL A 1 97 ? -15.869 -10.410 4.292 1.00 93.25 97 VAL A O 1
ATOM 771 N N . ILE A 1 98 ? -14.929 -9.171 5.887 1.00 93.62 98 ILE A N 1
ATOM 772 C CA . ILE A 1 98 ? -13.709 -8.912 5.114 1.00 93.62 98 ILE A CA 1
ATOM 773 C C . ILE A 1 98 ? -12.836 -10.165 5.117 1.00 93.62 98 ILE A C 1
ATOM 775 O O . ILE A 1 98 ? -12.479 -10.660 4.053 1.00 93.62 98 ILE A O 1
ATOM 779 N N . LYS A 1 99 ? -12.546 -10.707 6.301 1.00 93.94 99 LYS A N 1
ATOM 780 C CA . LYS A 1 99 ? -11.692 -11.880 6.506 1.00 93.94 99 LYS A CA 1
ATOM 781 C C . LYS A 1 99 ? -12.121 -13.079 5.663 1.00 93.94 99 LYS A C 1
ATOM 783 O O . LYS A 1 99 ? -11.273 -13.702 5.029 1.00 93.94 99 LYS A O 1
ATOM 788 N N . ASP A 1 100 ? -13.421 -13.349 5.616 1.00 94.75 100 ASP A N 1
ATOM 789 C CA . ASP A 1 100 ? -13.989 -14.507 4.923 1.00 94.75 100 ASP A CA 1
ATOM 790 C C . ASP A 1 100 ? -14.013 -14.338 3.392 1.00 94.75 100 ASP A C 1
ATOM 792 O O . ASP A 1 100 ? -14.169 -15.316 2.664 1.00 94.75 100 ASP A O 1
ATOM 796 N N . ASN A 1 101 ? -13.827 -13.111 2.887 1.00 93.75 101 ASN A N 1
ATOM 797 C CA . ASN A 1 101 ? -13.838 -12.792 1.454 1.00 93.75 101 ASN A CA 1
ATOM 798 C C . ASN A 1 101 ? -12.441 -12.512 0.869 1.00 93.75 101 ASN A C 1
ATOM 800 O O . ASN A 1 101 ? -12.317 -12.242 -0.329 1.00 93.75 101 ASN A O 1
ATOM 804 N N . LEU A 1 102 ? -11.377 -12.560 1.677 1.00 93.25 102 LEU A N 1
ATOM 805 C CA . LEU A 1 102 ? -10.017 -12.328 1.191 1.00 93.25 102 LEU A CA 1
ATOM 806 C C . LEU A 1 102 ? -9.434 -13.581 0.522 1.00 93.25 102 LEU A C 1
ATOM 808 O O . LEU A 1 102 ? -9.582 -14.693 1.034 1.00 93.25 102 LEU A O 1
ATOM 812 N N . PRO A 1 103 ? -8.712 -13.430 -0.602 1.00 94.31 103 PRO A N 1
ATOM 813 C CA . PRO A 1 103 ? -8.022 -14.555 -1.208 1.00 94.31 103 PRO A CA 1
ATOM 814 C C . PRO A 1 103 ? -6.851 -15.017 -0.322 1.00 94.31 103 PRO A C 1
ATOM 816 O O . PRO A 1 103 ? -6.264 -14.208 0.405 1.00 94.31 103 PRO A O 1
ATOM 819 N N . PRO A 1 104 ? -6.429 -16.291 -0.433 1.00 96.00 104 PRO A N 1
ATOM 820 C CA . PRO A 1 104 ? -5.193 -16.758 0.185 1.00 96.00 104 PRO A CA 1
ATOM 821 C C . PRO A 1 104 ? -4.006 -15.874 -0.221 1.00 96.00 104 PRO A C 1
ATOM 823 O O . PRO A 1 104 ? -3.804 -15.575 -1.404 1.00 96.00 104 PRO A O 1
ATOM 826 N N . ARG A 1 105 ? -3.244 -15.409 0.775 1.00 94.94 105 ARG A N 1
ATOM 827 C CA . ARG A 1 105 ? -2.209 -14.382 0.583 1.00 94.94 105 ARG A CA 1
ATOM 828 C C . ARG A 1 105 ? -1.081 -14.848 -0.337 1.00 94.94 105 ARG A C 1
ATOM 830 O O . ARG A 1 105 ? -0.623 -14.076 -1.172 1.00 94.94 105 ARG A O 1
ATOM 837 N N . ASP A 1 106 ? -0.679 -16.106 -0.216 1.00 96.12 106 ASP A N 1
ATOM 838 C CA . ASP A 1 106 ? 0.295 -16.784 -1.075 1.00 96.12 106 ASP A CA 1
ATOM 839 C C . ASP A 1 106 ? -0.123 -16.749 -2.554 1.00 96.12 106 ASP A C 1
ATOM 841 O O . ASP A 1 106 ? 0.645 -16.294 -3.405 1.00 96.12 106 ASP A O 1
ATOM 845 N N . LYS A 1 107 ? -1.376 -17.115 -2.850 1.00 96.94 107 LYS A N 1
ATOM 846 C CA . LYS A 1 107 ? -1.929 -17.081 -4.212 1.00 96.94 107 LYS A CA 1
ATOM 847 C C . LYS A 1 107 ? -2.017 -15.658 -4.756 1.00 96.94 107 LYS A C 1
ATOM 849 O O . LYS A 1 107 ? -1.728 -15.427 -5.930 1.00 96.94 107 LYS A O 1
ATOM 854 N N . ALA A 1 108 ? -2.392 -14.693 -3.915 1.00 96.75 108 ALA A N 1
ATOM 855 C CA . ALA A 1 108 ? -2.434 -13.286 -4.301 1.00 96.75 108 ALA A CA 1
ATOM 856 C C . ALA A 1 108 ? -1.031 -12.757 -4.654 1.00 96.75 108 ALA A C 1
ATOM 858 O O . ALA A 1 108 ? -0.849 -12.145 -5.707 1.00 96.75 108 ALA A O 1
ATOM 859 N N . VAL A 1 109 ? -0.021 -13.037 -3.825 1.00 97.69 109 VAL A N 1
ATOM 860 C CA . VAL A 1 109 ? 1.374 -12.643 -4.088 1.00 97.69 109 VAL A CA 1
ATOM 861 C C . VAL A 1 109 ? 1.901 -13.295 -5.362 1.00 97.69 109 VAL A C 1
ATOM 863 O O . VAL A 1 109 ? 2.513 -12.614 -6.187 1.00 97.69 109 VAL A O 1
ATOM 866 N N . GLU A 1 110 ? 1.648 -14.588 -5.563 1.00 97.62 110 GLU A N 1
ATOM 867 C CA . GLU A 1 110 ? 2.049 -15.290 -6.781 1.00 97.62 110 GLU A CA 1
ATOM 868 C C . GLU A 1 110 ? 1.406 -14.670 -8.028 1.00 97.62 110 GLU A C 1
ATOM 870 O O . GLU A 1 110 ? 2.104 -14.360 -9.002 1.00 97.62 110 GLU A O 1
ATOM 875 N N . PHE A 1 111 ? 0.096 -14.415 -7.981 1.00 96.50 111 PHE A N 1
ATOM 876 C CA . PHE A 1 111 ? -0.627 -13.760 -9.064 1.00 96.50 111 PHE A CA 1
ATOM 877 C C . PHE A 1 111 ? -0.012 -12.398 -9.405 1.00 96.50 111 PHE A C 1
ATOM 879 O O . PHE A 1 111 ? 0.299 -12.141 -10.570 1.00 96.50 111 PHE A O 1
ATOM 886 N N . PHE A 1 112 ? 0.224 -11.544 -8.403 1.00 96.19 112 PHE A N 1
ATOM 887 C CA . PHE A 1 112 ? 0.808 -10.218 -8.614 1.00 96.19 112 PHE A CA 1
ATOM 888 C C . PHE A 1 112 ? 2.252 -10.296 -9.118 1.00 96.19 112 PHE A C 1
ATOM 890 O O . PHE A 1 112 ? 2.627 -9.531 -10.005 1.00 96.19 112 PHE A O 1
ATOM 897 N N . ARG A 1 113 ? 3.056 -11.255 -8.649 1.00 97.12 113 ARG A N 1
ATOM 898 C CA . ARG A 1 113 ? 4.419 -11.480 -9.156 1.00 97.12 113 ARG A CA 1
ATOM 899 C C . ARG A 1 113 ? 4.401 -11.852 -10.641 1.00 97.12 113 ARG A C 1
ATOM 901 O O . ARG A 1 113 ? 5.167 -11.294 -11.426 1.00 97.12 113 ARG A O 1
ATOM 908 N N . ASN A 1 114 ? 3.502 -12.748 -11.043 1.00 96.62 114 ASN A N 1
ATOM 909 C CA . ASN A 1 114 ? 3.336 -13.153 -12.441 1.00 96.62 114 ASN A CA 1
ATOM 910 C C . ASN A 1 114 ? 2.760 -12.021 -13.303 1.00 96.62 114 ASN A C 1
ATOM 912 O O . ASN A 1 114 ? 3.195 -11.812 -14.436 1.00 96.62 114 ASN A O 1
ATOM 916 N N . PHE A 1 115 ? 1.816 -11.249 -12.767 1.00 94.75 115 PHE A N 1
ATOM 917 C CA . PHE A 1 115 ? 1.281 -10.058 -13.418 1.00 94.75 115 PHE A CA 1
ATOM 918 C C . PHE A 1 115 ? 2.372 -9.007 -13.661 1.00 94.75 115 PHE A C 1
ATOM 920 O O . PHE A 1 115 ? 2.535 -8.556 -14.794 1.00 94.75 115 PHE A O 1
ATOM 927 N N . ARG A 1 116 ? 3.191 -8.706 -12.645 1.00 94.62 116 ARG A N 1
ATOM 928 C CA . ARG A 1 116 ? 4.342 -7.800 -12.752 1.00 94.62 116 ARG A CA 1
ATOM 929 C C . ARG A 1 116 ? 5.306 -8.242 -13.845 1.00 94.62 116 ARG A C 1
ATOM 931 O O . ARG A 1 116 ? 5.645 -7.448 -14.715 1.00 94.62 116 ARG A O 1
ATOM 938 N N . LYS A 1 117 ? 5.711 -9.517 -13.828 1.00 94.56 117 LYS A N 1
ATOM 939 C CA . LYS A 1 117 ? 6.628 -10.089 -14.827 1.00 94.56 117 LYS A CA 1
ATOM 940 C C . LYS A 1 117 ? 6.101 -9.918 -16.251 1.00 94.56 117 LYS A C 1
ATOM 942 O O . LYS A 1 117 ? 6.852 -9.478 -17.115 1.00 94.56 117 LYS A O 1
ATOM 947 N N . ARG A 1 118 ? 4.820 -10.226 -16.490 1.00 92.69 118 ARG A N 1
ATOM 948 C CA . ARG A 1 118 ? 4.197 -10.089 -17.819 1.00 92.69 118 ARG A CA 1
ATOM 949 C C . ARG A 1 118 ? 4.186 -8.642 -18.306 1.00 92.69 118 ARG A C 1
ATOM 951 O O . ARG A 1 118 ? 4.566 -8.393 -19.445 1.00 92.69 118 ARG A O 1
ATOM 958 N N . GLN A 1 119 ? 3.812 -7.702 -17.441 1.00 90.00 119 GLN A N 1
ATOM 959 C CA . GLN A 1 119 ? 3.776 -6.282 -17.797 1.00 90.00 119 GLN A CA 1
ATOM 960 C C . GLN A 1 119 ? 5.173 -5.733 -18.102 1.00 90.00 119 GLN A C 1
ATOM 962 O O . GLN A 1 119 ? 5.363 -5.072 -19.119 1.00 90.00 119 GLN A O 1
ATOM 967 N N . LEU A 1 120 ? 6.168 -6.063 -17.274 1.00 90.50 120 LEU A N 1
ATOM 968 C CA . LEU A 1 120 ? 7.554 -5.654 -17.513 1.00 90.50 120 LEU A CA 1
ATOM 969 C C . LEU A 1 120 ? 8.114 -6.259 -18.806 1.00 90.50 120 LEU A C 1
ATOM 971 O O . LEU A 1 120 ? 8.779 -5.563 -19.565 1.00 90.50 120 LEU A O 1
ATOM 975 N N . ALA A 1 121 ? 7.817 -7.529 -19.096 1.00 90.19 121 ALA A N 1
ATOM 976 C CA . ALA A 1 121 ? 8.239 -8.169 -20.340 1.00 90.19 121 ALA A CA 1
ATOM 977 C C . ALA A 1 121 ? 7.628 -7.488 -21.577 1.00 90.19 121 ALA A C 1
ATOM 979 O O . ALA A 1 121 ? 8.336 -7.249 -22.555 1.00 90.19 121 ALA A O 1
ATOM 980 N N . ALA A 1 122 ? 6.341 -7.130 -21.522 1.00 87.00 122 ALA A N 1
ATOM 981 C CA . ALA A 1 122 ? 5.674 -6.410 -22.602 1.00 87.00 122 ALA A CA 1
ATOM 982 C C . ALA A 1 122 ? 6.327 -5.040 -22.853 1.00 87.00 122 ALA A C 1
ATOM 984 O O . ALA A 1 122 ? 6.689 -4.737 -23.989 1.00 87.00 122 ALA A O 1
ATOM 985 N N . VAL A 1 123 ? 6.565 -4.252 -21.799 1.00 83.50 123 VAL A N 1
ATOM 986 C CA . VAL A 1 123 ? 7.228 -2.940 -21.910 1.00 83.50 123 VAL A CA 1
ATOM 987 C C . VAL A 1 123 ? 8.649 -3.083 -22.459 1.00 83.50 123 VAL A C 1
ATOM 989 O O . VAL A 1 123 ? 9.008 -2.404 -23.421 1.00 83.50 123 VAL A O 1
ATOM 992 N N . ASN A 1 124 ? 9.432 -4.022 -21.926 1.00 85.75 124 ASN A N 1
ATOM 993 C CA . ASN A 1 124 ? 10.802 -4.258 -22.379 1.00 85.75 124 ASN A CA 1
ATOM 994 C C . ASN A 1 124 ? 10.862 -4.682 -23.853 1.00 85.75 124 ASN A C 1
ATOM 996 O O . ASN A 1 124 ? 11.788 -4.288 -24.555 1.00 85.75 124 ASN A O 1
ATOM 1000 N N . SER A 1 125 ? 9.877 -5.440 -24.348 1.00 85.06 125 SER A N 1
ATOM 1001 C CA . SER A 1 125 ? 9.824 -5.829 -25.764 1.00 85.06 125 SER A CA 1
ATOM 1002 C C . SER A 1 125 ? 9.638 -4.629 -26.701 1.00 85.06 125 SER A C 1
ATOM 1004 O O . SER A 1 125 ? 10.282 -4.564 -27.747 1.00 85.06 125 SER A O 1
ATOM 1006 N N . VAL A 1 126 ? 8.827 -3.641 -26.300 1.00 84.38 126 VAL A N 1
ATOM 1007 C CA . VAL A 1 126 ? 8.617 -2.402 -27.063 1.00 84.38 126 VAL A CA 1
ATOM 1008 C C . VAL A 1 126 ? 9.876 -1.543 -27.041 1.00 84.38 126 VAL A C 1
ATOM 1010 O O . VAL A 1 126 ? 10.317 -1.088 -28.093 1.00 84.38 126 VAL A O 1
ATOM 1013 N N . VAL A 1 127 ? 10.492 -1.368 -25.866 1.00 83.69 127 VAL A N 1
ATOM 1014 C CA . VAL A 1 127 ? 11.759 -0.630 -25.730 1.00 83.69 127 VAL A CA 1
ATOM 1015 C C . VAL A 1 127 ? 12.837 -1.267 -26.602 1.00 83.69 127 VAL A C 1
ATOM 1017 O O . VAL A 1 127 ? 13.464 -0.581 -27.404 1.00 83.69 127 VAL A O 1
ATOM 1020 N N . HIS A 1 128 ? 12.983 -2.590 -26.537 1.00 81.69 128 HIS A N 1
ATOM 1021 C CA . HIS A 1 128 ? 13.957 -3.312 -27.345 1.00 81.69 128 HIS A CA 1
ATOM 1022 C C . HIS A 1 128 ? 13.690 -3.170 -28.852 1.00 81.69 128 HIS A C 1
ATOM 1024 O O . HIS A 1 128 ? 14.620 -2.962 -29.632 1.00 81.69 128 HIS A O 1
ATOM 1030 N N . ALA A 1 129 ? 12.426 -3.227 -29.284 1.00 88.12 129 ALA A N 1
ATOM 1031 C CA . ALA A 1 129 ? 12.059 -3.001 -30.680 1.00 88.12 129 ALA A CA 1
ATOM 1032 C C . ALA A 1 129 ? 12.421 -1.581 -31.152 1.00 88.12 129 ALA A C 1
ATOM 1034 O O . ALA A 1 129 ? 12.947 -1.416 -32.255 1.00 88.12 129 ALA A O 1
ATOM 1035 N N . LEU A 1 130 ? 12.194 -0.566 -30.314 1.00 89.44 130 LEU A N 1
ATOM 1036 C CA . LEU A 1 130 ? 12.562 0.820 -30.608 1.00 89.44 130 LEU A CA 1
ATOM 1037 C C 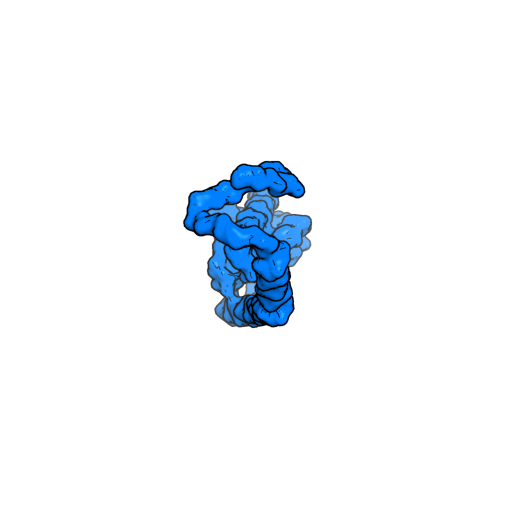. LEU A 1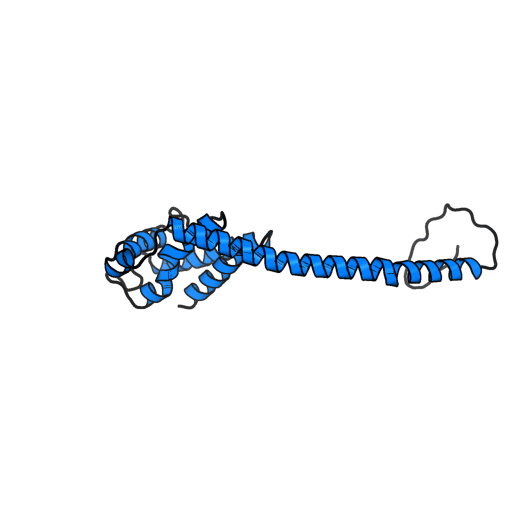 130 ? 14.078 0.999 -30.684 1.00 89.44 130 LEU A C 1
ATOM 1039 O O . LEU A 1 130 ? 14.570 1.575 -31.650 1.00 89.44 130 LEU A O 1
ATOM 1043 N N . GLU A 1 131 ? 14.828 0.464 -29.721 1.00 90.44 131 GLU A N 1
ATOM 1044 C CA . GLU A 1 131 ? 16.292 0.514 -29.725 1.00 90.44 131 GLU A CA 1
ATOM 1045 C C . GLU A 1 131 ? 16.880 -0.151 -30.970 1.00 90.44 131 GLU A C 1
ATOM 1047 O O . GLU A 1 131 ? 17.780 0.399 -31.609 1.00 90.44 131 GLU A O 1
ATOM 1052 N N . ASN A 1 132 ? 16.351 -1.315 -31.350 1.00 90.00 132 ASN A N 1
ATOM 1053 C CA . ASN A 1 132 ? 16.770 -2.012 -32.560 1.00 90.00 132 ASN A CA 1
ATOM 1054 C C . ASN A 1 132 ? 16.447 -1.197 -33.818 1.00 90.00 132 ASN A C 1
ATOM 1056 O O . ASN A 1 132 ? 17.286 -1.110 -34.717 1.00 90.00 132 ASN A O 1
ATOM 1060 N N . ASN A 1 133 ? 15.276 -0.556 -33.874 1.00 92.38 133 ASN A N 1
ATOM 1061 C CA . ASN A 1 133 ? 14.905 0.312 -34.988 1.00 92.38 133 ASN A CA 1
ATOM 1062 C C . ASN A 1 133 ? 15.826 1.543 -35.077 1.00 92.38 133 ASN A C 1
ATOM 1064 O O . ASN A 1 133 ? 16.345 1.844 -36.147 1.00 92.38 133 ASN A O 1
ATOM 1068 N N . VAL A 1 134 ? 16.112 2.210 -33.953 1.00 90.75 134 VAL A N 1
ATOM 1069 C CA . VAL A 1 134 ? 17.042 3.352 -33.900 1.00 90.75 134 VAL A CA 1
ATOM 1070 C C . VAL A 1 134 ? 18.441 2.936 -34.354 1.00 90.75 134 VAL A C 1
ATOM 1072 O O . VAL A 1 134 ? 19.014 3.588 -35.224 1.00 90.75 134 VAL A O 1
ATOM 1075 N N . LYS A 1 135 ? 18.979 1.823 -33.836 1.00 91.50 13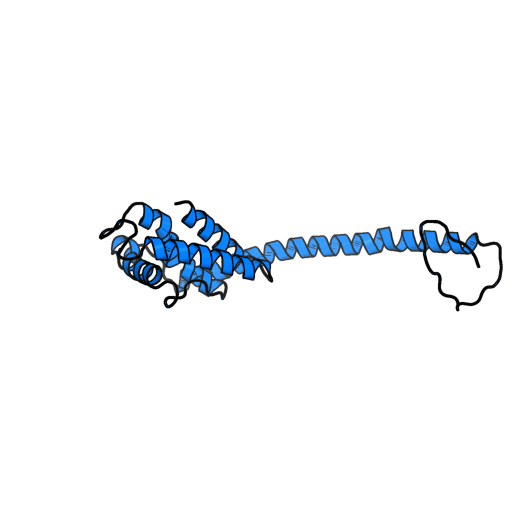5 LYS A N 1
ATOM 1076 C CA . LYS A 1 135 ? 20.288 1.293 -34.261 1.00 91.50 135 LYS A CA 1
ATOM 1077 C C . LYS A 1 135 ? 20.324 1.021 -35.764 1.00 91.50 135 LYS A C 1
ATOM 1079 O O . LYS A 1 135 ? 21.274 1.424 -36.434 1.00 91.50 135 LYS A O 1
ATOM 1084 N N . TRP A 1 136 ? 19.281 0.388 -36.302 1.00 89.75 136 TRP A N 1
ATOM 1085 C CA . TRP A 1 136 ? 19.163 0.122 -37.734 1.00 89.75 136 TRP A CA 1
ATOM 1086 C C . TRP A 1 136 ? 19.118 1.411 -38.563 1.00 89.75 136 TRP A C 1
ATOM 1088 O O . TRP A 1 136 ? 19.834 1.504 -39.559 1.00 89.75 136 TRP A O 1
ATOM 1098 N N . ILE A 1 137 ? 18.331 2.417 -38.154 1.00 85.25 137 ILE A N 1
ATOM 1099 C CA . ILE A 1 137 ? 18.246 3.716 -38.846 1.00 85.25 137 ILE A CA 1
ATOM 1100 C C . ILE A 1 137 ? 19.621 4.383 -38.866 1.00 85.25 137 ILE A C 1
ATOM 1102 O O . ILE A 1 137 ? 20.083 4.812 -39.928 1.00 85.25 137 ILE A O 1
ATOM 1106 N N . THR A 1 138 ? 20.295 4.428 -37.717 1.00 84.88 138 THR A N 1
ATOM 1107 C CA . THR A 1 138 ? 21.629 5.014 -37.598 1.00 84.88 138 THR A CA 1
ATOM 1108 C C . THR A 1 138 ? 22.607 4.313 -38.533 1.00 84.88 138 THR A C 1
ATOM 1110 O O . THR A 1 138 ? 23.225 4.969 -39.368 1.00 84.88 138 THR A O 1
ATOM 1113 N N . GLN A 1 139 ? 22.678 2.981 -38.482 1.00 85.56 139 GLN A N 1
ATOM 1114 C CA . GLN A 1 139 ? 23.654 2.218 -39.254 1.00 85.56 139 GLN A CA 1
ATOM 1115 C C . GLN A 1 139 ? 23.367 2.195 -40.761 1.00 85.56 139 GLN A C 1
ATOM 1117 O O . GLN A 1 139 ? 24.301 2.227 -41.559 1.00 85.56 139 GLN A O 1
ATOM 1122 N N . LYS A 1 140 ? 22.095 2.132 -41.174 1.00 82.50 140 LYS A N 1
ATOM 1123 C CA . LYS A 1 140 ? 21.731 2.008 -42.594 1.00 82.50 140 LYS A CA 1
ATOM 1124 C C . LYS A 1 140 ? 21.527 3.331 -43.318 1.00 82.50 140 LYS A C 1
ATOM 1126 O O . LYS A 1 140 ? 21.687 3.358 -44.533 1.00 82.50 140 LYS A O 1
ATOM 1131 N N . ARG A 1 141 ? 21.127 4.402 -42.627 1.00 72.44 141 ARG A N 1
ATOM 1132 C CA . ARG A 1 141 ? 20.824 5.691 -43.273 1.00 72.44 141 ARG A CA 1
ATOM 1133 C C . ARG A 1 141 ? 21.786 6.797 -42.869 1.00 72.44 141 ARG A C 1
ATOM 1135 O O . ARG A 1 141 ? 22.259 7.517 -43.738 1.00 72.44 141 ARG A O 1
ATOM 1142 N N . ILE A 1 142 ? 22.090 6.929 -41.580 1.00 71.88 142 ILE A N 1
ATOM 1143 C CA . ILE A 1 142 ? 22.847 8.079 -41.068 1.00 71.88 142 ILE A CA 1
ATOM 1144 C C . ILE A 1 142 ? 24.354 7.890 -41.285 1.00 71.88 142 ILE A C 1
ATOM 1146 O O . ILE A 1 142 ? 24.998 8.756 -41.873 1.00 71.88 142 ILE A O 1
ATOM 1150 N N . THR A 1 143 ? 24.924 6.751 -40.876 1.00 80.62 143 THR A N 1
ATOM 1151 C CA . THR A 1 143 ? 26.370 6.490 -40.999 1.00 80.62 143 THR A CA 1
ATOM 1152 C C . THR A 1 143 ? 26.875 6.575 -42.448 1.00 80.62 143 THR A C 1
ATOM 1154 O O . THR A 1 143 ? 27.877 7.257 -42.674 1.00 80.62 143 THR A O 1
ATOM 1157 N N . PRO A 1 144 ? 26.198 5.984 -43.455 1.00 78.88 144 PRO A N 1
ATOM 1158 C CA . PRO A 1 144 ? 26.634 6.103 -44.846 1.00 78.88 144 PRO A CA 1
ATOM 1159 C C . PRO A 1 144 ? 26.513 7.533 -45.394 1.00 78.88 144 PRO A C 1
ATOM 1161 O O . PRO A 1 144 ? 27.377 7.967 -46.152 1.00 78.88 144 PRO A O 1
ATOM 1164 N N . ALA A 1 145 ? 25.481 8.287 -44.994 1.00 72.12 145 ALA A N 1
ATOM 1165 C CA . ALA A 1 145 ? 25.289 9.673 -45.428 1.00 72.12 145 ALA A CA 1
ATOM 1166 C C . ALA A 1 145 ? 26.382 10.611 -44.885 1.00 72.12 145 ALA A C 1
ATOM 1168 O O . ALA A 1 145 ? 26.911 11.438 -45.628 1.00 72.12 145 ALA A O 1
ATOM 1169 N N . ILE A 1 146 ? 26.778 10.442 -43.618 1.00 66.94 146 ILE A N 1
ATOM 1170 C CA . ILE A 1 146 ? 27.894 11.192 -43.022 1.00 66.94 146 ILE A CA 1
ATOM 1171 C C . ILE A 1 146 ? 29.215 10.836 -43.722 1.00 66.94 146 ILE A C 1
ATOM 1173 O O . ILE A 1 146 ? 29.967 11.736 -44.090 1.00 66.94 146 ILE A O 1
ATOM 1177 N N . ALA A 1 147 ? 29.474 9.546 -43.971 1.00 71.00 147 ALA A N 1
ATOM 1178 C CA . ALA A 1 147 ? 30.683 9.093 -44.664 1.00 71.00 147 ALA A CA 1
ATOM 1179 C C . ALA A 1 147 ? 30.788 9.630 -46.107 1.00 71.00 147 ALA A C 1
ATOM 1181 O O . ALA A 1 147 ? 31.868 10.006 -46.559 1.00 71.00 147 ALA A O 1
ATOM 1182 N N . ALA A 1 148 ? 29.669 9.716 -46.834 1.00 69.56 148 ALA A N 1
ATOM 1183 C CA . ALA A 1 148 ? 29.641 10.293 -48.178 1.00 69.56 148 ALA A CA 1
ATOM 1184 C C . ALA A 1 148 ? 29.934 11.806 -48.178 1.00 69.56 148 ALA A C 1
ATOM 1186 O O . ALA A 1 148 ? 30.616 12.305 -49.077 1.00 69.56 148 ALA A O 1
ATOM 1187 N N . SER A 1 149 ? 29.456 12.530 -47.160 1.00 62.53 149 SER A N 1
ATOM 1188 C CA . SER A 1 149 ? 29.697 13.969 -47.004 1.00 62.53 149 SER A CA 1
ATOM 1189 C C . SER A 1 149 ? 31.156 14.287 -46.662 1.00 62.53 149 SER A C 1
ATOM 1191 O O . SER A 1 149 ? 31.708 15.255 -47.185 1.00 62.53 149 SER A O 1
ATOM 1193 N N . THR A 1 150 ? 31.806 13.483 -45.815 1.00 61.44 150 THR A N 1
ATOM 1194 C CA . THR A 1 150 ? 33.226 13.671 -45.470 1.00 61.44 150 THR A CA 1
ATOM 1195 C C . THR A 1 150 ? 34.152 13.292 -46.626 1.00 61.44 150 THR A C 1
ATOM 1197 O O . THR A 1 150 ? 35.138 13.989 -46.868 1.00 61.44 150 THR A O 1
ATOM 1200 N N . ALA A 1 151 ? 33.803 12.266 -47.411 1.00 58.84 151 ALA A N 1
ATOM 1201 C CA . ALA A 1 151 ? 34.525 11.922 -48.637 1.00 58.84 151 ALA A CA 1
ATOM 1202 C C . ALA A 1 151 ? 34.455 13.050 -49.685 1.00 58.84 151 ALA A C 1
ATOM 1204 O O . ALA A 1 151 ? 35.479 13.423 -50.254 1.00 58.84 151 ALA A O 1
ATOM 1205 N N . HIS A 1 152 ? 33.276 13.656 -49.884 1.00 52.81 152 HIS A N 1
ATOM 1206 C CA . HIS A 1 152 ? 33.117 14.801 -50.791 1.00 52.81 152 HIS A CA 1
ATOM 1207 C C . HIS A 1 152 ? 33.891 16.048 -50.334 1.00 52.81 152 HIS A C 1
ATOM 1209 O O . HIS A 1 152 ? 34.449 16.757 -51.176 1.00 52.81 152 HIS A O 1
ATOM 1215 N N . ALA A 1 153 ? 33.956 16.309 -49.023 1.00 53.34 153 ALA A N 1
ATOM 1216 C CA . ALA A 1 153 ? 34.750 17.404 -48.463 1.00 53.34 153 ALA A CA 1
ATOM 1217 C C . ALA A 1 153 ? 36.262 17.192 -48.682 1.00 53.34 153 ALA A C 1
ATOM 1219 O O . ALA A 1 153 ? 36.964 18.133 -49.050 1.00 53.34 153 ALA A O 1
ATOM 1220 N N . SER A 1 154 ? 36.751 15.950 -48.566 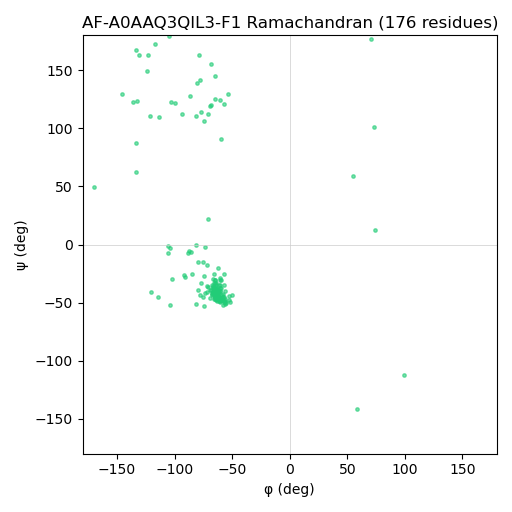1.00 51.66 154 SER A N 1
ATOM 1221 C CA . SER A 1 154 ? 38.154 15.596 -48.836 1.00 51.66 154 SER A CA 1
ATOM 1222 C C . SER A 1 154 ? 38.558 15.783 -50.302 1.00 51.66 154 SER A C 1
ATOM 1224 O O . SER A 1 154 ? 39.715 16.086 -50.571 1.00 51.66 154 SER A O 1
ATOM 1226 N N . THR A 1 155 ? 37.636 15.615 -51.254 1.00 50.44 155 THR A N 1
ATOM 1227 C CA . THR A 1 155 ? 37.917 15.781 -52.695 1.00 50.44 155 THR A CA 1
ATOM 1228 C C . THR A 1 155 ? 37.791 17.220 -53.208 1.00 50.44 155 THR A C 1
ATOM 1230 O O . THR A 1 155 ? 38.099 17.471 -54.370 1.00 50.44 155 THR A O 1
ATOM 1233 N N . ARG A 1 156 ? 37.330 18.172 -52.379 1.00 45.84 156 ARG A N 1
ATOM 1234 C CA . ARG A 1 156 ? 37.171 19.593 -52.757 1.00 45.84 156 ARG A CA 1
ATOM 1235 C C . ARG A 1 156 ? 38.218 20.541 -52.174 1.00 45.84 156 ARG A C 1
ATOM 1237 O O . ARG A 1 156 ? 38.223 21.699 -52.579 1.00 45.84 156 ARG A O 1
ATOM 1244 N N . CYS A 1 157 ? 39.097 20.094 -51.276 1.00 39.97 157 CYS A N 1
ATOM 1245 C CA . CYS A 1 157 ? 40.236 20.909 -50.846 1.00 39.97 157 CYS A CA 1
ATOM 1246 C C . CYS A 1 157 ? 41.330 20.886 -51.931 1.00 39.97 157 CYS A C 1
ATOM 1248 O O . CYS A 1 157 ? 41.921 19.830 -52.148 1.00 39.97 157 CYS A O 1
ATOM 1250 N N . PRO A 1 158 ? 41.638 22.013 -52.605 1.00 43.41 158 PRO A N 1
ATOM 1251 C CA . PRO A 1 158 ? 42.638 22.055 -53.672 1.00 43.41 158 PRO A CA 1
ATOM 1252 C C . PRO A 1 158 ? 44.081 22.160 -53.153 1.00 43.41 158 PRO A C 1
ATOM 1254 O O . PRO A 1 158 ? 45.007 22.228 -53.958 1.00 43.41 158 PRO A O 1
ATOM 1257 N N . TYR A 1 159 ? 44.294 22.209 -51.834 1.00 44.09 159 TYR A N 1
ATOM 1258 C CA . TYR A 1 159 ? 45.617 22.427 -51.255 1.00 44.09 159 TYR A CA 1
ATOM 1259 C C . TYR A 1 159 ? 46.220 21.124 -50.721 1.00 44.09 159 TYR A C 1
ATOM 1261 O O . TYR A 1 159 ? 45.610 20.477 -49.865 1.00 44.09 159 TYR A O 1
ATOM 1269 N N . PRO A 1 160 ? 47.413 20.725 -51.198 1.00 44.88 160 PRO A N 1
ATOM 1270 C CA . PRO A 1 160 ? 48.136 19.611 -50.623 1.00 44.88 160 PRO A CA 1
ATOM 1271 C C . PRO A 1 160 ? 48.828 20.069 -49.332 1.00 44.88 160 PRO A C 1
ATOM 1273 O O . PRO A 1 160 ? 49.407 21.150 -49.285 1.00 44.88 160 PRO A O 1
ATOM 1276 N N . PHE A 1 161 ? 48.830 19.186 -48.331 1.00 42.78 161 PHE A N 1
ATOM 1277 C CA . PHE A 1 16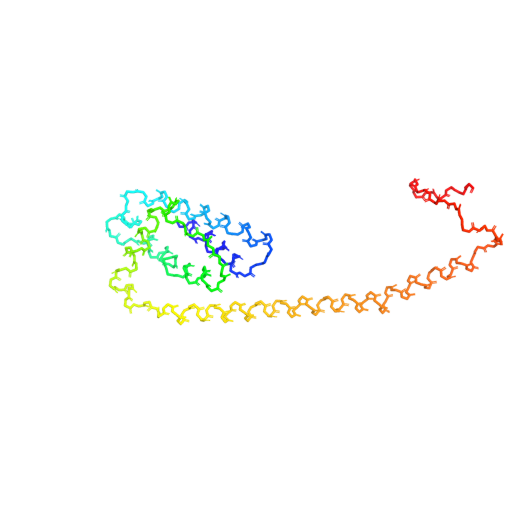1 ? 49.658 19.236 -47.119 1.00 42.78 161 PHE A CA 1
ATOM 1278 C C . PHE A 1 161 ? 49.306 20.275 -46.041 1.00 42.78 161 PHE A C 1
ATOM 1280 O O . PHE A 1 161 ? 49.792 21.396 -46.078 1.00 42.78 161 PHE A O 1
ATOM 1287 N N . ILE A 1 162 ? 48.636 19.818 -44.973 1.00 36.97 162 ILE A N 1
ATOM 1288 C CA . ILE A 1 162 ? 49.076 20.096 -43.592 1.00 36.97 162 ILE A CA 1
ATOM 1289 C C . ILE A 1 162 ? 48.944 18.789 -42.795 1.00 36.97 162 ILE A C 1
ATOM 1291 O O . ILE A 1 162 ? 47.885 18.160 -42.765 1.00 36.97 162 ILE A O 1
ATOM 1295 N N . SER A 1 163 ? 50.057 18.338 -42.216 1.00 36.59 163 SER A N 1
ATOM 1296 C CA . SER A 1 163 ? 50.146 17.153 -41.364 1.00 36.59 163 SER A CA 1
ATOM 1297 C C . SER A 1 163 ? 49.345 17.329 -40.076 1.00 36.59 163 SER A C 1
ATOM 1299 O O . SER A 1 163 ? 49.302 18.408 -39.494 1.00 36.59 163 SER A O 1
ATOM 1301 N N . ALA A 1 164 ? 48.754 16.231 -39.615 1.00 43.41 164 ALA A N 1
ATOM 1302 C CA . ALA A 1 164 ? 47.949 16.140 -38.409 1.00 43.41 164 ALA A CA 1
ATOM 1303 C C . ALA A 1 164 ? 48.723 16.525 -37.133 1.00 43.41 164 ALA A C 1
ATOM 1305 O O . ALA A 1 164 ? 49.307 15.653 -36.499 1.00 43.41 164 ALA A O 1
ATOM 1306 N N . SER A 1 165 ? 48.699 17.797 -36.727 1.00 42.16 165 SER A N 1
ATOM 1307 C CA . SER A 1 165 ? 49.031 18.196 -35.350 1.00 42.16 165 SER A CA 1
ATOM 1308 C C . SER A 1 165 ? 48.708 19.660 -35.027 1.00 42.16 165 SER A C 1
ATOM 1310 O O . SER A 1 165 ? 49.556 20.338 -34.462 1.00 42.16 165 SER A O 1
ATOM 1312 N N . GLU A 1 166 ? 47.510 20.175 -35.312 1.00 37.00 166 GLU A N 1
ATOM 1313 C CA . GLU A 1 166 ? 47.104 21.448 -34.695 1.00 37.00 166 GLU A CA 1
ATOM 1314 C C . GLU A 1 166 ? 45.602 21.494 -34.400 1.00 37.00 166 GLU A C 1
ATOM 1316 O O . GLU A 1 166 ? 44.755 21.094 -35.197 1.00 37.00 166 GLU A O 1
ATOM 1321 N N . LYS A 1 167 ? 45.294 21.856 -33.151 1.00 45.94 167 LYS A N 1
ATOM 1322 C CA . LYS A 1 167 ? 43.969 21.783 -32.533 1.00 45.94 167 LYS A CA 1
ATOM 1323 C C . LYS A 1 167 ? 43.043 22.819 -33.165 1.00 45.94 167 LYS A C 1
ATOM 1325 O O . LYS A 1 167 ? 43.263 24.014 -33.008 1.00 45.94 167 LYS A O 1
ATOM 1330 N N . ILE A 1 168 ? 41.957 22.360 -33.778 1.00 45.12 168 ILE A N 1
ATOM 1331 C CA . ILE A 1 168 ? 40.851 23.228 -34.192 1.00 45.12 168 ILE A CA 1
ATOM 1332 C C . ILE A 1 168 ? 40.117 23.690 -32.921 1.00 45.12 168 ILE A C 1
ATOM 1334 O O . ILE A 1 168 ? 39.507 22.877 -32.225 1.00 45.12 168 ILE A O 1
ATOM 1338 N N . ILE A 1 169 ? 40.200 24.984 -32.597 1.00 41.94 169 ILE A N 1
ATOM 1339 C CA . ILE A 1 169 ? 39.414 25.632 -31.537 1.00 41.94 169 ILE A CA 1
ATOM 1340 C C . ILE A 1 169 ? 38.239 26.349 -32.209 1.00 41.94 169 ILE A C 1
ATOM 1342 O O . ILE A 1 169 ? 38.442 27.200 -33.070 1.00 41.94 169 ILE A O 1
ATOM 1346 N N . PHE A 1 170 ? 37.011 26.003 -31.824 1.00 35.22 170 PHE A N 1
ATOM 1347 C CA . PHE A 1 170 ? 35.791 26.629 -32.339 1.00 35.22 170 PHE A CA 1
ATOM 1348 C C . PHE A 1 170 ? 35.432 27.877 -31.525 1.00 35.22 170 PHE A C 1
ATOM 1350 O O . PHE A 1 170 ? 35.288 27.792 -30.306 1.00 35.22 170 PHE A O 1
ATOM 1357 N N . HIS A 1 171 ? 35.215 29.011 -32.198 1.00 30.14 171 HIS A N 1
ATOM 1358 C CA . HIS A 1 171 ? 34.599 30.200 -31.604 1.00 30.14 171 HIS A CA 1
ATOM 1359 C C . HIS A 1 171 ? 33.523 30.758 -32.553 1.00 30.14 171 HIS A C 1
ATOM 1361 O O . HIS A 1 171 ? 33.788 31.624 -33.379 1.00 30.14 171 HIS A O 1
ATOM 1367 N N . GLY A 1 172 ? 32.294 30.243 -32.435 1.00 47.00 172 GLY A N 1
ATOM 1368 C CA . GLY A 1 172 ? 31.174 30.606 -33.319 1.00 47.00 172 GLY A CA 1
ATOM 1369 C C . GLY A 1 172 ? 31.298 30.067 -34.753 1.00 47.00 172 GLY A C 1
ATOM 1370 O O . GLY A 1 172 ? 32.291 29.435 -35.108 1.00 47.00 172 GLY A O 1
ATOM 1371 N N . ASP A 1 173 ? 30.269 30.313 -35.573 1.00 43.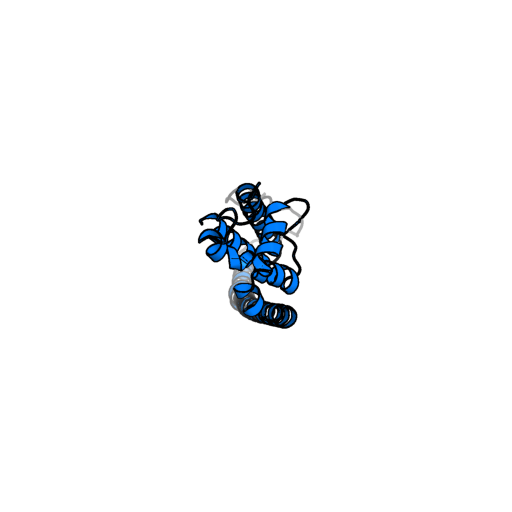00 173 ASP A N 1
ATOM 1372 C CA . ASP A 1 173 ? 30.067 29.738 -36.922 1.00 43.00 173 ASP A CA 1
ATOM 1373 C C . ASP A 1 173 ? 31.024 30.269 -38.014 1.00 43.00 173 ASP A C 1
ATOM 1375 O O . ASP A 1 173 ? 30.730 30.190 -39.207 1.00 43.00 173 ASP A O 1
ATOM 1379 N N . VAL A 1 174 ? 32.183 30.814 -37.636 1.00 36.88 174 VAL A N 1
ATOM 1380 C CA . VAL A 1 174 ? 33.192 31.310 -38.578 1.00 36.88 174 VAL A CA 1
ATOM 1381 C C . VAL A 1 174 ? 34.505 30.572 -38.345 1.00 36.88 174 VAL A C 1
ATOM 1383 O O . VAL A 1 174 ? 35.181 30.753 -37.335 1.00 36.88 174 VAL A O 1
ATOM 1386 N N . LEU A 1 175 ? 34.867 29.731 -39.314 1.00 39.25 175 LEU A N 1
ATOM 1387 C CA . LEU A 1 175 ? 36.154 29.047 -39.377 1.00 39.25 175 LEU A CA 1
ATOM 1388 C C . LEU A 1 175 ? 37.226 30.072 -39.792 1.00 39.25 175 LEU A C 1
ATOM 1390 O O . LEU A 1 175 ? 37.259 30.492 -40.948 1.00 39.25 175 LEU A O 1
ATOM 1394 N N . ILE A 1 176 ? 38.084 30.504 -38.866 1.00 34.09 176 ILE A N 1
ATOM 1395 C CA . ILE A 1 176 ? 39.277 31.295 -39.200 1.00 34.09 176 ILE A CA 1
ATOM 1396 C C . ILE A 1 176 ? 40.438 30.309 -39.366 1.00 34.09 176 ILE A C 1
ATOM 1398 O O . ILE A 1 176 ? 40.844 29.674 -38.395 1.00 34.09 176 ILE A O 1
ATOM 1402 N N . CYS A 1 177 ? 40.950 30.155 -40.591 1.00 31.05 177 CYS A N 1
ATOM 1403 C CA . CYS A 1 177 ? 42.218 29.463 -40.834 1.00 31.05 177 CYS A CA 1
ATOM 1404 C C . CYS A 1 177 ? 43.361 30.316 -40.266 1.00 31.05 177 CYS A C 1
ATOM 1406 O O . CYS A 1 177 ? 43.532 31.456 -40.703 1.00 31.05 177 CYS A O 1
ATOM 1408 N N . ALA A 1 178 ? 44.120 29.769 -39.318 1.00 37.16 178 ALA A N 1
ATOM 1409 C CA . ALA A 1 178 ? 45.485 30.199 -39.028 1.00 37.16 178 ALA A CA 1
ATOM 1410 C C . ALA A 1 178 ? 46.446 29.201 -39.676 1.00 37.16 178 ALA A C 1
ATOM 1412 O O . ALA A 1 178 ? 46.101 27.996 -39.663 1.00 37.16 178 ALA A O 1
#

Nearest PDB structures (foldseek):
  4j2f-assembly1_A-2  TM=9.016E-01  e=1.100E-07  Ricinus communis
  7dwf-assembly2_B  TM=9.360E-01  e=5.894E-07  Salix babylonica
  8a0p-assembly1_A  TM=9.150E-01  e=7.927E-07  Populus trichocarpa
  7zzn-assembly1_A-2  TM=9.167E-01  e=1.120E-06  Populus trichocarpa
  7dwe-assembly1_A  TM=9.337E-01  e=1.299E-06  Salix babylonica

Foldseek 3Di:
DVLLVQLVVLLVQLQAPDDPSNVVSLVSNLVSLLVVLVCLVQALEVVRPDHDPVCVSNVCCLQVSVLSCLLRVHDRDDCVSRVSSVSNSVSSCPPVVNVVPDDDSVVSSVVSNVVSVVVNVVVVVVVVVVVVVVVCCCVPPVVVVVVVVVVVVVVPPPDDDDDPDDDQDDDPPDRDDD

Solvent-accessible surface area (backbone atoms only — not comparable to full-atom values): 10124 Å² total; per-residue (Å²): 113,72,60,55,56,54,32,49,52,19,48,51,36,39,54,71,46,62,75,69,62,16,52,53,18,39,51,52,24,34,55,36,51,45,55,52,14,61,72,20,60,96,38,62,30,74,48,33,91,48,88,27,72,61,35,64,73,45,44,59,54,55,56,54,45,62,35,44,28,64,41,50,74,53,86,58,89,45,57,90,80,26,50,42,42,47,49,28,32,57,53,56,54,64,36,65,78,50,46,78,68,56,74,61,65,69,61,50,23,51,49,48,32,53,52,48,51,53,53,51,50,56,52,51,51,52,52,50,52,50,53,51,50,51,52,48,47,42,64,71,53,47,53,56,52,54,53,53,53,53,53,54,55,65,75,66,59,91,71,83,87,83,79,96,78,79,85,87,79,86,72,71,102,58,89,77,87,127

Secondary structure (DSSP, 8-state):
-HHHHHHHHHHHHHHH--HHHHHHHHHHHHHHHHHHHHHTTT-SBTTBSS--HHHHHHTHHHHHHHHHHHHHT-----TTT-HHHHHHHHHHHTSHHHHTTSPPHHHHHHHHHHHHHHHHHHHHHHHHHHHHHHHHHIIIIIHHHHHHHHHHHHTT-------S-------SS-----